Protein AF-T1A2Q2-F1 (afdb_monomer_lite)

Secondary structure (DSSP, 8-state):
----------------S-------HHHHHHHHHHHHHHHHHHHHHHHHHHHHHHHHHHHHHHHHHHHHHHHHHHHH-STTTTTTTTT--GGG----PPPPPGGGSPPSSSPTT----PPPPPPP-S-------SB-TTT-PBP-S-S---------PPPPPP--------EEE-TTT--EEEPPPPGGGSSSS-HHHHHHHHH-

Sequence (204 aa):
MSPRALRILVVPEEVDDAVDFPVSRRKLAEFVRRSEQFGEVEKKLEETQGELKNAREKIEDLKRKLERAKNSLTAVGADAKTAAAAGVPSSKTFFPRPRPSPDERRAPGGQPGHPGKTRERPVPNAPPVVLSLKTCPHCKTPLGDPCDSSSHPVIDLPESSLLIFLLTVHRYKCGGCGERVHAEIPEAFRGDFGPRVKTVVATL

Organism: NCBI:txid410659

pLDDT: mean 80.62, std 17.36, range [34.16, 97.06]

Foldseek 3Di:
DDDDD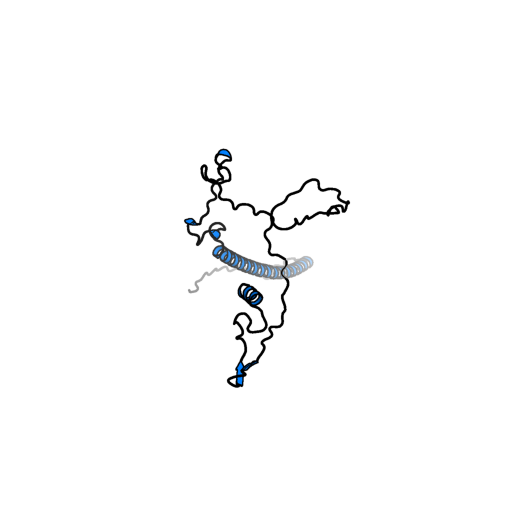DDDDDDDDDPDPDDPDPQDPVNVVVVVVVVVVVVVVVVVVVVVVVVVVVVVVVVVVVVVVVVVVVVVCVVVDPDPVVNVCVPPPPVRPDDPDPDDDPVPDDDPDDDPPDDDPDDDADDDPDDDDDDDDQADPPPRHGDDDDPDDDDGDDDDDPDDDDDDDDDDWDWDQDPPPRDIDIDDDDPQPPDDDHNVVVVVVVVD

Radius of gyration: 53.54 Å; chains: 1; bounding box: 86×71×162 Å

Structure (mmCIF, N/CA/C/O backbone):
data_AF-T1A2Q2-F1
#
_entry.id   AF-T1A2Q2-F1
#
loop_
_atom_site.group_PDB
_atom_site.id
_atom_site.type_symbol
_atom_site.label_atom_id
_atom_site.label_alt_id
_atom_site.label_comp_id
_atom_site.label_asym_id
_atom_site.label_entity_id
_atom_site.label_seq_id
_atom_site.pdbx_PDB_ins_code
_atom_site.Cartn_x
_atom_site.Cartn_y
_atom_site.Cartn_z
_atom_site.occupancy
_atom_site.B_iso_or_equiv
_atom_site.auth_seq_id
_atom_site.auth_comp_id
_atom_site.auth_asym_id
_atom_site.auth_atom_id
_atom_site.pdbx_PDB_model_num
ATOM 1 N N . MET A 1 1 ? -30.228 -35.988 73.725 1.00 35.19 1 MET A N 1
ATOM 2 C CA . MET A 1 1 ? -29.724 -36.466 75.033 1.00 35.19 1 MET A CA 1
ATOM 3 C C . MET A 1 1 ? -30.570 -35.844 76.131 1.00 35.19 1 MET A C 1
ATOM 5 O O . MET A 1 1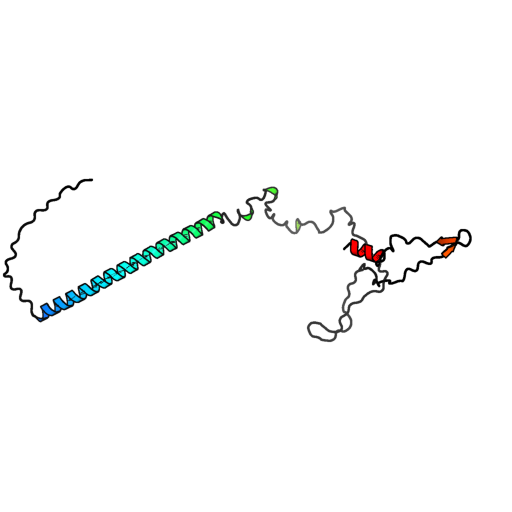 ? -31.032 -34.725 75.963 1.00 35.19 1 MET A O 1
ATOM 9 N N . SER A 1 2 ? -30.861 -36.642 77.154 1.00 34.16 2 SER A N 1
ATOM 10 C CA . SER A 1 2 ? -31.922 -36.500 78.158 1.00 34.16 2 SER A CA 1
ATOM 11 C C . SER A 1 2 ? -31.852 -35.252 79.051 1.00 34.16 2 SER A C 1
ATOM 13 O O . SER A 1 2 ? -30.760 -34.737 79.289 1.00 34.16 2 SER A O 1
ATOM 15 N N . PRO A 1 3 ? -32.993 -34.855 79.647 1.00 57.62 3 PRO A N 1
ATOM 16 C CA . PRO A 1 3 ? -33.070 -33.791 80.640 1.00 57.62 3 PRO A CA 1
ATOM 17 C C . PRO A 1 3 ? -32.520 -34.278 81.987 1.00 57.62 3 PRO A C 1
ATOM 19 O O . PRO A 1 3 ? -32.811 -35.400 82.402 1.00 57.62 3 PRO A O 1
ATOM 22 N N . ARG A 1 4 ? -31.763 -33.441 82.705 1.00 40.31 4 ARG A N 1
ATOM 23 C CA . ARG A 1 4 ? -31.511 -33.637 84.140 1.00 40.31 4 ARG A CA 1
ATOM 24 C C . ARG A 1 4 ? -31.283 -32.302 84.852 1.00 40.31 4 ARG A C 1
ATOM 26 O O . ARG A 1 4 ? -30.258 -31.662 84.681 1.00 40.31 4 ARG A O 1
ATOM 33 N N . ALA A 1 5 ? -32.307 -31.949 85.625 1.00 51.72 5 ALA A N 1
ATOM 34 C CA . ALA A 1 5 ? -32.287 -31.355 86.958 1.00 51.72 5 ALA A CA 1
ATOM 35 C C . ALA A 1 5 ? -31.236 -30.281 87.287 1.00 51.72 5 ALA A C 1
ATOM 37 O O . ALA A 1 5 ? -30.066 -30.583 87.488 1.00 51.72 5 ALA A O 1
ATOM 38 N N . LEU A 1 6 ? -31.737 -29.088 87.607 1.00 38.81 6 LEU A N 1
ATOM 39 C CA . LEU A 1 6 ? -31.264 -28.343 88.769 1.00 38.81 6 LEU A CA 1
ATOM 40 C C . LEU A 1 6 ? -32.470 -27.703 89.462 1.00 38.81 6 LEU A C 1
ATOM 42 O O . LEU A 1 6 ? -33.049 -26.724 89.003 1.00 38.81 6 LEU A O 1
ATOM 46 N N . ARG A 1 7 ? -32.872 -28.352 90.562 1.00 43.72 7 ARG A N 1
ATOM 47 C CA . ARG A 1 7 ? -33.678 -27.770 91.634 1.00 43.72 7 ARG A CA 1
ATOM 48 C C . ARG A 1 7 ? -32.897 -26.589 92.199 1.00 43.72 7 ARG A C 1
ATOM 50 O O . ARG A 1 7 ? -31.799 -26.797 92.707 1.00 43.72 7 ARG A O 1
ATOM 57 N N . ILE A 1 8 ? -33.494 -25.407 92.194 1.00 42.75 8 ILE A N 1
ATOM 58 C CA . ILE A 1 8 ? -33.170 -24.377 93.176 1.00 42.75 8 ILE A CA 1
ATOM 59 C C . ILE A 1 8 ? -34.455 -24.123 93.955 1.00 42.75 8 ILE A C 1
ATOM 61 O O . ILE A 1 8 ? -35.423 -23.565 93.449 1.00 42.75 8 ILE A O 1
ATOM 65 N N . LEU A 1 9 ? -34.458 -24.659 95.172 1.00 40.94 9 LEU A N 1
ATOM 66 C CA . LEU A 1 9 ? -35.354 -24.283 96.251 1.00 40.94 9 LEU A CA 1
ATOM 67 C C . LEU A 1 9 ? -34.910 -22.900 96.729 1.00 40.94 9 LEU A C 1
ATOM 69 O O . LEU A 1 9 ? -33.846 -22.792 97.330 1.00 40.94 9 LEU A O 1
ATOM 73 N N . VAL A 1 10 ? -35.718 -21.872 96.483 1.00 38.72 10 VAL A N 1
ATOM 74 C CA . VAL A 1 10 ? -35.773 -20.697 97.357 1.00 38.72 10 VAL A CA 1
ATOM 75 C C . VAL A 1 10 ? -37.245 -20.347 97.534 1.00 38.72 10 VAL A C 1
ATOM 77 O O . VAL A 1 10 ? -37.902 -19.833 96.637 1.00 38.72 10 VAL A O 1
ATOM 80 N N . VAL A 1 11 ? -37.754 -20.712 98.699 1.00 39.91 11 VAL A N 1
ATOM 81 C CA . VAL A 1 11 ? -38.958 -20.186 99.345 1.00 39.91 11 VAL A CA 1
ATOM 82 C C . VAL A 1 11 ? -38.516 -19.950 100.797 1.00 39.91 11 VAL A C 1
ATOM 84 O O . VAL A 1 11 ? -37.713 -20.766 101.269 1.00 39.91 11 VAL A O 1
ATOM 87 N N . PRO A 1 12 ? -39.010 -18.944 101.539 1.00 65.00 12 PRO A N 1
ATOM 88 C CA . PRO A 1 12 ? -39.996 -17.905 101.199 1.00 65.00 12 PRO A CA 1
ATOM 89 C C . PRO A 1 12 ? -39.472 -16.482 101.482 1.00 65.00 12 PRO A C 1
ATOM 91 O O . PRO A 1 12 ? -38.443 -16.315 102.119 1.00 65.00 12 PRO A O 1
ATOM 94 N N . GLU A 1 13 ? -40.238 -15.457 101.120 1.00 38.50 13 GLU A N 1
ATOM 95 C CA . GLU A 1 13 ? -40.586 -14.446 102.123 1.00 38.50 13 GLU A CA 1
ATOM 96 C C . GLU A 1 13 ? -41.995 -13.948 101.810 1.00 38.50 13 GLU A C 1
ATOM 98 O O . GLU A 1 13 ? -42.336 -13.639 100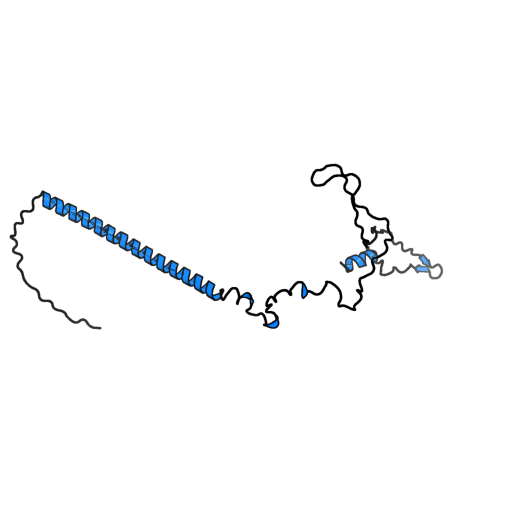.667 1.00 38.50 13 GLU A O 1
ATOM 103 N N . GLU A 1 14 ? -42.843 -14.046 102.823 1.00 45.97 14 GLU A N 1
ATOM 104 C CA . GLU A 1 14 ? -44.238 -13.638 102.828 1.00 45.97 14 GLU A CA 1
ATOM 105 C C . GLU A 1 14 ? -44.331 -12.193 102.332 1.00 45.97 14 GLU A C 1
ATOM 107 O O . GLU A 1 14 ? -43.714 -11.290 102.893 1.00 45.97 14 GLU A O 1
ATOM 112 N N . VAL A 1 15 ? -45.084 -11.965 101.256 1.00 50.81 15 VAL A N 1
ATOM 113 C CA . VAL A 1 15 ? -45.492 -10.605 100.913 1.00 50.81 15 VAL A CA 1
ATOM 114 C C . VAL A 1 15 ? -46.794 -10.381 101.660 1.00 50.81 15 VAL A C 1
ATOM 116 O O . VAL A 1 15 ? -47.863 -10.734 101.172 1.00 50.81 15 VAL A O 1
ATOM 119 N N . ASP A 1 16 ? -46.678 -9.873 102.884 1.00 39.91 16 ASP A N 1
ATOM 120 C CA . ASP A 1 16 ? -47.797 -9.268 103.593 1.00 39.91 16 ASP A CA 1
ATOM 121 C C . ASP A 1 16 ? -48.477 -8.252 102.661 1.00 39.91 16 ASP A C 1
ATOM 123 O O . ASP A 1 16 ? -47.852 -7.295 102.195 1.00 39.91 16 ASP A O 1
ATOM 127 N N . ASP A 1 17 ? -49.774 -8.437 102.413 1.00 46.78 17 ASP A N 1
ATOM 128 C CA . ASP A 1 17 ? -50.640 -7.564 101.603 1.00 46.78 17 ASP A CA 1
ATOM 129 C C . ASP A 1 17 ? -50.891 -6.176 102.250 1.00 46.78 17 ASP A C 1
ATOM 131 O O . ASP A 1 17 ? -51.907 -5.523 102.008 1.00 46.78 17 ASP 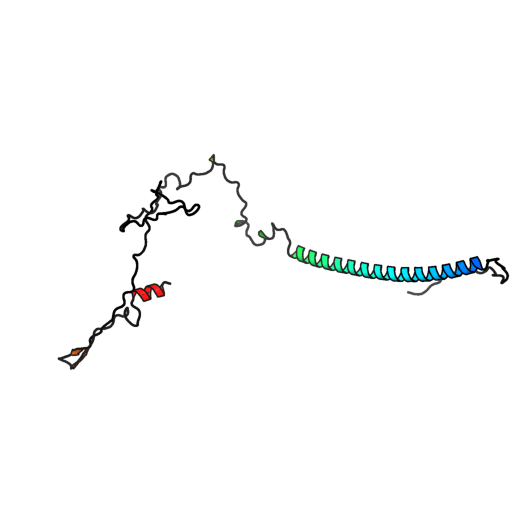A O 1
ATOM 135 N N . ALA A 1 18 ? -49.975 -5.690 103.091 1.00 49.62 18 ALA A N 1
ATOM 136 C CA . ALA A 1 18 ? -50.122 -4.457 103.856 1.00 49.62 18 ALA A CA 1
ATOM 137 C C . ALA A 1 18 ? -48.801 -3.682 103.974 1.00 49.62 18 ALA A C 1
ATOM 139 O O . ALA A 1 18 ? -48.322 -3.390 105.068 1.00 49.62 18 ALA A O 1
ATOM 140 N N . VAL A 1 19 ? -48.226 -3.284 102.838 1.00 47.34 19 VAL A N 1
ATOM 141 C CA . VAL A 1 19 ? -47.245 -2.190 102.816 1.00 47.34 19 VAL A CA 1
ATOM 142 C C . VAL A 1 19 ? -47.859 -1.016 102.065 1.00 47.34 19 VAL A C 1
ATOM 144 O O . VAL A 1 19 ? -47.773 -0.919 100.841 1.00 47.34 19 VAL A O 1
ATOM 147 N N . ASP A 1 20 ? -48.509 -0.121 102.812 1.00 52.75 20 ASP A N 1
ATOM 148 C CA . ASP A 1 20 ? -48.974 1.178 102.320 1.00 52.75 20 ASP A CA 1
ATOM 149 C C . ASP A 1 20 ? -47.743 2.023 101.949 1.00 52.75 20 ASP A C 1
ATOM 151 O O . ASP A 1 20 ? -47.189 2.774 102.754 1.00 52.75 20 ASP A O 1
ATOM 155 N N . PHE A 1 21 ? -47.255 1.866 100.719 1.00 51.72 21 PHE A N 1
ATOM 156 C CA . PHE A 1 21 ? -46.224 2.738 100.172 1.00 51.72 21 PHE A CA 1
ATOM 157 C C . PHE A 1 21 ? -46.868 4.089 99.832 1.00 51.72 21 PHE A C 1
ATOM 159 O O . PHE A 1 21 ? -47.711 4.147 98.932 1.00 51.72 21 PHE A O 1
ATOM 166 N N . PRO A 1 22 ? -46.474 5.208 100.476 1.00 58.62 22 PRO A N 1
ATOM 167 C CA . PRO A 1 22 ? -47.069 6.510 100.214 1.00 58.62 22 PRO A CA 1
ATOM 168 C C . PRO A 1 22 ? -46.519 7.072 98.897 1.00 58.62 22 PRO A C 1
ATOM 170 O O . PRO A 1 22 ? -45.656 7.955 98.859 1.00 58.62 22 PRO A O 1
ATOM 173 N N . VAL A 1 23 ? -47.003 6.549 97.773 1.00 59.16 23 VAL A N 1
ATOM 174 C CA . VAL A 1 23 ? -46.678 7.066 96.447 1.00 59.16 23 VAL A CA 1
ATOM 175 C C . VAL A 1 23 ? -47.698 8.146 96.108 1.00 59.16 23 VAL A C 1
ATOM 177 O O . VAL A 1 23 ? -48.884 7.883 95.925 1.00 59.16 23 VAL A O 1
ATOM 180 N N . SER A 1 24 ? -47.252 9.403 96.044 1.00 70.12 24 SER A N 1
ATOM 181 C CA . SER A 1 24 ? -48.139 10.510 95.682 1.00 70.12 24 SER A CA 1
ATOM 182 C C . SER A 1 24 ? -48.750 10.277 94.294 1.00 70.12 24 SER A C 1
ATOM 184 O O . SER A 1 24 ? -48.080 9.769 93.395 1.00 70.12 24 SER A O 1
ATOM 186 N N . ARG A 1 25 ? -50.002 10.709 94.070 1.00 70.19 25 ARG A N 1
ATOM 187 C CA . ARG A 1 25 ? -50.678 10.590 92.756 1.00 70.19 25 ARG A CA 1
ATOM 188 C C . ARG A 1 25 ? -49.828 11.128 91.594 1.00 70.19 25 ARG A C 1
ATOM 190 O O . ARG A 1 25 ? -49.899 10.610 90.487 1.00 70.19 25 ARG A O 1
ATOM 197 N N . ARG A 1 26 ? -48.994 12.143 91.861 1.00 72.88 26 ARG A N 1
ATOM 198 C CA . ARG A 1 26 ? -48.021 12.690 90.900 1.00 72.88 26 ARG A CA 1
ATOM 199 C C . ARG A 1 26 ? -46.915 11.690 90.550 1.00 72.88 26 ARG A C 1
ATOM 201 O O . ARG A 1 26 ? -46.650 11.507 89.371 1.00 72.88 26 ARG A O 1
ATOM 208 N N . LYS A 1 27 ? -46.323 11.022 91.546 1.00 75.38 27 LYS A N 1
ATOM 209 C CA . LYS A 1 27 ? -45.320 9.964 91.331 1.00 75.38 27 LYS A CA 1
ATOM 210 C C . LYS A 1 27 ? -45.920 8.769 90.589 1.00 75.38 27 LYS A C 1
ATOM 212 O O . LYS A 1 27 ? -45.279 8.208 89.716 1.00 75.38 27 LYS A O 1
ATOM 217 N N . LEU A 1 28 ? -47.167 8.412 90.890 1.00 77.69 28 LEU A N 1
ATOM 218 C CA . LEU A 1 28 ? -47.868 7.305 90.231 1.00 77.69 28 LEU A CA 1
ATOM 219 C C . LEU A 1 28 ? -48.122 7.606 88.742 1.00 77.69 28 LEU A C 1
ATOM 221 O O . LEU A 1 28 ? -47.837 6.776 87.885 1.00 77.69 28 LEU A O 1
ATOM 225 N N . ALA A 1 29 ? -48.547 8.832 88.420 1.00 78.81 29 ALA A N 1
ATOM 226 C CA . ALA A 1 29 ? -48.666 9.294 87.036 1.00 78.81 29 ALA A CA 1
ATOM 227 C C . ALA A 1 29 ? -47.309 9.352 86.305 1.00 78.81 29 ALA A C 1
ATOM 229 O O . ALA A 1 29 ? -47.239 9.074 85.110 1.00 78.81 29 ALA A O 1
ATOM 230 N N . GLU A 1 30 ? -46.228 9.694 87.009 1.00 84.56 30 GLU A N 1
ATOM 231 C CA . GLU A 1 30 ? -44.866 9.661 86.469 1.00 84.56 30 GLU A CA 1
ATOM 232 C C . GLU A 1 30 ? -44.415 8.228 86.149 1.00 84.56 30 GLU A C 1
ATOM 234 O O . GLU A 1 30 ? -43.868 7.994 85.074 1.00 84.56 30 GLU A O 1
ATOM 239 N N . PHE A 1 31 ? -44.717 7.258 87.017 1.00 83.12 31 PHE A N 1
ATOM 240 C CA . PHE A 1 31 ? -44.453 5.837 86.768 1.00 83.12 31 PHE A CA 1
ATOM 241 C C . PHE A 1 31 ? -45.200 5.309 85.541 1.00 83.12 31 PHE A C 1
ATOM 243 O O . PHE A 1 31 ? -44.591 4.632 84.716 1.00 83.12 31 PHE A O 1
ATOM 250 N N . VAL A 1 32 ? -46.482 5.657 85.383 1.00 85.50 32 VAL A N 1
ATOM 251 C CA . VAL A 1 32 ? -47.274 5.254 84.208 1.00 85.50 32 VAL A CA 1
ATOM 252 C C . VAL A 1 32 ? -46.672 5.837 82.928 1.00 85.50 32 VAL A C 1
ATOM 254 O O . VAL A 1 32 ? -46.370 5.085 82.005 1.00 85.50 32 VAL A O 1
ATOM 257 N N . ARG A 1 33 ? -46.365 7.141 82.901 1.00 85.69 33 ARG A N 1
ATOM 258 C CA . ARG A 1 33 ? -45.690 7.772 81.749 1.00 85.69 33 ARG A CA 1
ATOM 259 C C . ARG A 1 33 ? -44.349 7.117 81.435 1.00 85.69 33 ARG A C 1
ATOM 261 O O . ARG A 1 33 ? -44.001 6.928 80.275 1.00 85.69 33 ARG A O 1
ATOM 268 N N . ARG A 1 34 ? -43.586 6.762 82.469 1.00 89.19 34 ARG A N 1
ATOM 269 C CA . ARG A 1 34 ? -42.295 6.095 82.306 1.00 89.19 34 ARG A CA 1
ATOM 270 C C . ARG A 1 34 ? -42.465 4.679 81.751 1.00 89.19 34 ARG A C 1
ATOM 272 O O . ARG A 1 34 ? -41.667 4.278 80.917 1.00 89.19 34 ARG A O 1
ATOM 279 N N . SER A 1 35 ? -43.513 3.953 82.149 1.00 87.81 35 SER A N 1
ATOM 280 C CA . SER A 1 35 ? -43.835 2.626 81.604 1.00 87.81 35 SER A CA 1
ATOM 281 C C . SER A 1 35 ? -44.243 2.669 80.128 1.00 87.81 35 SER A C 1
ATOM 283 O O . SER A 1 35 ? -43.795 1.832 79.349 1.00 87.81 35 SER A O 1
ATOM 285 N N . GLU A 1 36 ? -44.994 3.692 79.714 1.00 89.94 36 GLU A N 1
ATOM 286 C CA . GLU A 1 36 ? -45.329 3.922 78.303 1.00 89.94 36 GLU A CA 1
ATOM 287 C C . GLU A 1 36 ? -44.069 4.234 77.482 1.00 89.94 36 GLU A C 1
ATOM 289 O O . GLU A 1 36 ? -43.846 3.633 76.432 1.00 89.94 36 GLU A O 1
ATOM 294 N N . GLN A 1 37 ? -43.188 5.098 78.004 1.00 91.06 37 GLN A N 1
ATOM 295 C CA . GLN A 1 37 ? -41.891 5.391 77.385 1.00 91.06 37 GLN A CA 1
ATOM 296 C C . GLN A 1 37 ? -41.001 4.149 77.272 1.00 91.06 37 GLN A C 1
ATOM 298 O O . GLN A 1 37 ? -40.328 3.977 76.257 1.00 91.06 37 GLN A O 1
ATOM 303 N N . PHE A 1 38 ? -40.996 3.271 78.281 1.00 91.31 38 PHE A N 1
ATOM 304 C CA . PHE A 1 38 ? -40.274 2.000 78.206 1.00 91.31 38 PHE A CA 1
ATOM 305 C C . PHE A 1 38 ? -40.811 1.122 77.070 1.00 91.31 38 PHE A C 1
ATOM 307 O O . PHE A 1 38 ? -40.011 0.645 76.270 1.00 91.31 38 PHE A O 1
ATOM 314 N N . GLY A 1 39 ? -42.134 1.007 76.915 1.00 90.94 39 GLY A N 1
ATOM 315 C CA . GLY A 1 39 ? -42.735 0.251 75.811 1.00 90.94 39 GLY A CA 1
ATOM 316 C C . GLY A 1 39 ? -42.419 0.827 74.422 1.00 90.94 39 GLY A C 1
ATOM 317 O O . GLY A 1 39 ? -42.206 0.081 73.466 1.00 90.94 39 GLY A O 1
ATOM 318 N N . GLU A 1 40 ? -42.337 2.153 74.280 1.00 92.19 40 GLU A N 1
ATOM 319 C CA . GLU A 1 40 ? -41.897 2.784 73.025 1.00 92.19 40 GLU A CA 1
ATOM 320 C C . GLU A 1 40 ? -40.417 2.526 72.718 1.00 92.19 40 GLU A C 1
ATOM 322 O O . GLU A 1 40 ? -40.042 2.329 71.560 1.00 92.19 40 GLU A O 1
ATOM 327 N N . VAL A 1 41 ? -39.565 2.545 73.745 1.00 92.94 41 VAL A N 1
ATOM 328 C CA . VAL A 1 41 ? -38.134 2.256 73.607 1.00 92.94 41 VAL A CA 1
ATOM 329 C C . VAL A 1 41 ? -37.908 0.786 73.260 1.00 92.94 41 VAL A C 1
ATOM 331 O O . VAL A 1 41 ? -37.069 0.503 72.409 1.00 92.94 41 VAL A O 1
ATOM 334 N N . GLU A 1 42 ? -38.674 -0.136 73.843 1.00 94.44 42 GLU A N 1
ATOM 335 C CA . GLU A 1 42 ? -38.634 -1.565 73.508 1.00 94.44 42 GLU A CA 1
ATOM 336 C C . GLU A 1 42 ? -38.986 -1.809 72.037 1.00 94.44 42 GLU A C 1
ATOM 338 O O . GLU A 1 42 ? -38.235 -2.484 71.335 1.00 94.44 42 GLU A O 1
ATOM 343 N N . LYS A 1 43 ? -40.044 -1.167 71.523 1.00 94.56 43 LYS A N 1
ATOM 344 C CA . LYS A 1 43 ? -40.396 -1.237 70.093 1.00 94.56 43 LYS A CA 1
ATOM 345 C C . LYS A 1 43 ? -39.274 -0.719 69.191 1.00 94.56 43 LYS A C 1
ATOM 347 O O . LYS A 1 43 ? -38.888 -1.390 68.239 1.00 94.56 43 LYS A O 1
ATOM 352 N N . LYS A 1 44 ? -38.694 0.442 69.519 1.00 94.00 44 LYS A N 1
ATOM 353 C CA . LYS A 1 44 ? -37.549 1.002 68.774 1.00 94.00 44 LYS A CA 1
ATOM 354 C C . LYS A 1 44 ? -36.324 0.088 68.835 1.00 94.00 44 LYS A C 1
ATOM 356 O O . LYS A 1 44 ? -35.556 0.010 67.876 1.00 94.00 44 LYS A O 1
ATOM 361 N N . LEU A 1 45 ? -36.114 -0.604 69.954 1.00 96.44 45 LEU A N 1
ATOM 362 C CA . LEU A 1 45 ? -35.021 -1.558 70.104 1.00 96.44 45 LEU A CA 1
ATOM 363 C C . LEU A 1 45 ? -35.223 -2.767 69.183 1.00 96.44 45 LEU A C 1
ATOM 365 O O . LEU A 1 45 ? -34.279 -3.164 68.506 1.00 96.44 45 LEU A O 1
ATOM 369 N N . GLU A 1 46 ? -36.436 -3.311 69.099 1.00 95.00 46 GLU A N 1
ATOM 370 C CA . GLU A 1 46 ? -36.753 -4.407 68.175 1.00 95.00 46 GLU A CA 1
ATOM 371 C C . GLU A 1 46 ? -36.595 -3.989 66.704 1.00 95.00 46 GLU A C 1
ATOM 373 O O . GLU A 1 46 ? -35.966 -4.705 65.920 1.00 95.00 46 GLU A O 1
ATOM 378 N N . GLU A 1 47 ? -37.091 -2.806 66.332 1.00 95.06 47 GLU A N 1
ATOM 379 C CA . GLU A 1 47 ? -36.957 -2.254 64.977 1.00 95.06 47 GLU A CA 1
ATOM 380 C C . GLU A 1 47 ? -35.484 -2.081 64.578 1.00 95.06 47 GLU A C 1
ATOM 382 O O . GLU A 1 47 ? -35.041 -2.608 63.553 1.00 95.06 47 GLU A O 1
ATOM 387 N N . THR A 1 48 ? -34.691 -1.413 65.422 1.00 94.06 48 THR A N 1
ATOM 388 C CA . THR A 1 48 ? -33.257 -1.193 65.166 1.00 94.06 48 THR A CA 1
ATOM 389 C C . THR A 1 48 ? -32.464 -2.501 65.148 1.00 94.06 48 THR A C 1
ATOM 391 O O . THR A 1 48 ? -31.549 -2.662 64.335 1.00 94.06 48 THR A O 1
ATOM 394 N N . GLN A 1 49 ? -32.818 -3.481 65.986 1.00 95.94 49 GLN A N 1
ATOM 395 C CA . GLN A 1 49 ? -32.234 -4.823 65.930 1.00 95.94 49 GLN A CA 1
ATOM 396 C C . GLN A 1 49 ? -32.555 -5.529 64.605 1.00 95.94 49 GLN A C 1
ATOM 398 O O . GLN A 1 49 ? -31.672 -6.172 64.025 1.00 95.94 49 GLN A O 1
ATOM 403 N N . GLY A 1 50 ? -33.780 -5.378 64.094 1.00 94.75 50 GLY A N 1
ATOM 404 C CA . GLY A 1 50 ? -34.186 -5.882 62.783 1.00 94.75 50 GLY A CA 1
ATOM 405 C C . GLY A 1 50 ? -33.383 -5.257 61.640 1.00 94.75 50 GLY A C 1
ATOM 406 O O . GLY A 1 50 ? -32.845 -5.969 60.786 1.00 94.75 50 GLY A O 1
ATOM 407 N N . GLU A 1 51 ? -33.218 -3.934 61.650 1.00 94.75 51 GLU A N 1
ATOM 408 C CA . GLU A 1 51 ? -32.404 -3.217 60.663 1.00 94.75 51 GLU A CA 1
ATOM 409 C C . GLU A 1 51 ? -30.932 -3.645 60.700 1.00 94.75 51 GLU A C 1
ATOM 411 O O . GLU A 1 51 ? -30.335 -3.912 59.651 1.00 94.75 51 GLU A O 1
ATOM 416 N N . LEU A 1 52 ? -30.354 -3.788 61.898 1.00 96.94 52 LEU A N 1
ATOM 417 C CA . LEU A 1 52 ? -28.982 -4.267 62.076 1.00 96.94 52 LEU A CA 1
ATOM 418 C C . LEU A 1 52 ? -28.796 -5.686 61.536 1.00 96.94 52 LEU A C 1
ATOM 420 O O . LEU A 1 52 ? -27.759 -5.980 60.934 1.00 96.94 52 LEU A O 1
ATOM 424 N N . LYS A 1 53 ? -29.783 -6.568 61.717 1.00 96.12 53 LYS A N 1
ATOM 425 C CA . LYS A 1 53 ? -29.752 -7.923 61.155 1.00 96.12 53 LYS A CA 1
ATOM 426 C C . LYS A 1 53 ? -29.749 -7.884 59.624 1.00 96.12 53 LYS A C 1
ATOM 428 O O . LYS A 1 53 ? -28.860 -8.467 59.006 1.00 96.12 53 LYS A O 1
ATOM 433 N N . ASN A 1 54 ? -30.657 -7.117 59.024 1.00 95.81 54 ASN A N 1
ATOM 434 C CA . ASN A 1 54 ? -30.750 -6.966 57.569 1.00 95.81 54 ASN A CA 1
ATOM 435 C C . ASN A 1 54 ? -29.476 -6.353 56.961 1.00 95.81 54 ASN A C 1
ATOM 437 O O . ASN A 1 54 ? -29.014 -6.771 55.897 1.00 95.81 54 ASN A O 1
ATOM 441 N N . ALA A 1 55 ? -28.882 -5.357 57.625 1.00 93.56 55 ALA A N 1
ATOM 442 C CA . ALA A 1 55 ? -27.629 -4.746 57.189 1.00 93.56 55 ALA A CA 1
ATOM 443 C C . ALA A 1 55 ? -26.458 -5.741 57.245 1.00 93.56 55 ALA A C 1
ATOM 445 O O . ALA A 1 55 ? -25.657 -5.800 56.309 1.00 93.56 55 ALA A O 1
ATOM 446 N N . ARG A 1 56 ? -26.381 -6.564 58.302 1.00 96.06 56 ARG A N 1
ATOM 447 C CA . ARG A 1 56 ? -25.367 -7.624 58.435 1.00 96.06 56 ARG A CA 1
ATOM 448 C C . ARG A 1 56 ? -25.483 -8.666 57.325 1.00 96.06 56 ARG A C 1
ATOM 450 O O . ARG A 1 56 ? -24.468 -9.008 56.725 1.00 96.06 56 ARG A O 1
ATOM 457 N N . GLU A 1 57 ? -26.695 -9.111 57.001 1.00 95.88 57 GLU A N 1
ATOM 458 C CA . GLU A 1 57 ? -26.934 -10.061 55.905 1.00 95.88 57 GLU A CA 1
ATOM 459 C C . GLU A 1 57 ? -26.471 -9.497 54.550 1.00 95.88 57 GLU A C 1
ATOM 461 O O . GLU A 1 57 ? -25.740 -10.162 53.814 1.00 95.88 57 GLU A O 1
ATOM 466 N N . LYS A 1 58 ? -26.787 -8.227 54.253 1.00 95.25 58 LYS A N 1
ATOM 467 C CA . LYS A 1 58 ? -26.323 -7.547 53.028 1.00 95.25 58 LYS A CA 1
ATOM 468 C C . LYS A 1 58 ? -24.800 -7.442 52.948 1.00 95.25 58 LYS A C 1
ATOM 470 O O . LYS A 1 58 ? -24.232 -7.618 51.869 1.00 95.25 58 LYS A O 1
ATOM 475 N N . ILE A 1 59 ? -24.136 -7.144 54.066 1.00 97.06 59 ILE A N 1
ATOM 476 C CA . ILE A 1 59 ? -22.671 -7.066 54.130 1.00 97.06 59 ILE A CA 1
ATOM 477 C C . ILE A 1 59 ? -22.053 -8.430 53.808 1.00 97.06 59 ILE A C 1
ATOM 479 O O . ILE A 1 59 ? -21.113 -8.496 53.016 1.00 97.06 59 ILE A O 1
ATOM 483 N N . GLU A 1 60 ? -22.585 -9.513 54.372 1.00 96.31 60 GLU A N 1
ATOM 484 C CA . GLU A 1 60 ? -22.097 -10.870 54.102 1.00 96.31 60 GLU A CA 1
ATOM 485 C C . GLU A 1 60 ? -22.302 -11.285 52.637 1.00 96.31 60 GLU A C 1
ATOM 487 O O . GLU A 1 60 ? -21.395 -11.838 52.008 1.00 96.31 60 GLU A O 1
ATOM 492 N N . ASP A 1 61 ? -23.441 -10.940 52.037 1.00 95.88 61 ASP A N 1
ATOM 493 C CA . ASP A 1 61 ? -23.691 -11.198 50.618 1.00 95.88 61 ASP A CA 1
ATOM 494 C C . ASP A 1 61 ? -22.757 -10.407 49.692 1.00 95.88 61 ASP A C 1
ATOM 496 O O . ASP A 1 61 ? -22.236 -10.949 48.709 1.00 95.88 61 ASP A O 1
ATOM 500 N N . LEU A 1 62 ? -22.506 -9.130 49.995 1.00 95.44 62 LEU A N 1
ATOM 501 C CA . LEU A 1 62 ? -21.566 -8.304 49.234 1.00 95.44 62 LEU A CA 1
ATOM 502 C C . LEU A 1 62 ? -20.130 -8.819 49.365 1.00 95.44 62 LEU A C 1
ATOM 504 O O . LEU A 1 62 ? -19.429 -8.908 48.355 1.00 95.44 62 LEU A O 1
ATOM 508 N N . LYS A 1 63 ? -19.708 -9.234 50.566 1.00 96.12 63 LYS A N 1
ATOM 509 C CA . LYS A 1 63 ? -18.412 -9.898 50.774 1.00 96.12 63 LYS A CA 1
ATOM 510 C C . LYS A 1 63 ? -18.299 -11.164 49.929 1.00 96.12 63 LYS A C 1
ATOM 512 O O . LYS A 1 63 ? -17.304 -11.340 49.234 1.00 96.12 63 LYS A O 1
ATOM 517 N N . ARG A 1 64 ? -19.337 -12.009 49.899 1.00 94.81 64 ARG A N 1
ATOM 518 C CA . ARG A 1 64 ? -19.359 -13.230 49.076 1.00 94.81 64 ARG A CA 1
ATOM 519 C C . ARG A 1 64 ? -19.225 -12.923 47.583 1.00 94.81 64 ARG A C 1
ATOM 521 O O . ARG A 1 64 ? -18.510 -13.628 46.873 1.00 94.81 64 ARG A O 1
ATOM 528 N N . LYS A 1 65 ? -19.902 -11.879 47.094 1.00 93.75 65 LYS A N 1
ATOM 529 C CA . LYS A 1 65 ? -19.784 -11.419 45.699 1.00 93.75 65 LYS A CA 1
ATOM 530 C C . LYS A 1 65 ? -18.376 -10.910 45.390 1.00 93.75 65 LYS A C 1
ATOM 532 O O . LYS A 1 65 ? -17.836 -11.266 44.346 1.00 93.75 65 LYS A O 1
ATOM 537 N N . LEU A 1 66 ? -17.773 -10.143 46.300 1.00 94.06 66 LEU A N 1
ATOM 538 C CA . LEU A 1 66 ? -16.390 -9.682 46.163 1.00 94.06 66 LEU A CA 1
ATOM 539 C C . LEU A 1 66 ? -15.402 -10.845 46.120 1.00 94.06 66 LEU A C 1
ATOM 541 O O . LEU A 1 66 ? -14.536 -10.852 45.255 1.00 94.06 66 LEU A O 1
ATOM 545 N N . GLU A 1 67 ? -15.546 -11.844 46.986 1.00 91.44 67 GLU A N 1
ATOM 546 C CA . GLU A 1 67 ? -14.670 -13.021 46.973 1.00 91.44 67 GLU A CA 1
ATOM 547 C C . GLU A 1 67 ? -14.815 -13.833 45.680 1.00 91.44 67 GLU A C 1
ATOM 549 O O . GLU A 1 67 ? -13.819 -14.228 45.082 1.00 91.44 67 GLU A O 1
ATOM 554 N N . ARG A 1 68 ? -16.038 -14.006 45.158 1.00 87.50 68 ARG A N 1
ATOM 555 C CA . ARG A 1 68 ? -16.248 -14.626 43.835 1.00 87.50 68 ARG A CA 1
ATOM 556 C C . ARG A 1 68 ? -15.563 -13.841 42.716 1.00 87.50 68 ARG A C 1
ATOM 558 O O . ARG A 1 68 ? -14.895 -14.443 41.880 1.00 87.50 68 ARG A O 1
ATOM 565 N N . ALA A 1 69 ? -15.709 -12.516 42.713 1.00 84.75 69 ALA A N 1
ATOM 566 C CA . ALA A 1 69 ? -15.071 -11.651 41.727 1.00 84.75 69 ALA A CA 1
ATOM 567 C C . ALA A 1 69 ? -13.538 -11.719 41.830 1.00 84.75 69 ALA A C 1
ATOM 569 O O . ALA A 1 69 ? -12.869 -11.917 40.819 1.00 84.75 69 ALA A O 1
ATOM 570 N N . LYS A 1 70 ? -12.973 -11.659 43.042 1.00 84.31 70 LYS A N 1
ATOM 571 C CA . LYS A 1 70 ? -11.531 -11.828 43.274 1.00 84.31 70 LYS A CA 1
ATOM 572 C C . LYS A 1 70 ? -11.029 -13.189 42.803 1.00 84.31 70 LYS A C 1
ATOM 574 O O . LYS A 1 70 ? -10.027 -13.231 42.104 1.00 84.31 70 LYS A O 1
ATOM 579 N N . ASN A 1 71 ? -11.737 -14.275 43.109 1.00 81.06 71 ASN A N 1
ATOM 580 C CA . ASN A 1 71 ? -11.354 -15.625 42.683 1.00 81.06 71 ASN A CA 1
ATOM 581 C C . ASN A 1 71 ? -11.412 -15.796 41.158 1.00 81.06 71 ASN A C 1
ATOM 583 O O . ASN A 1 71 ? -10.565 -16.468 40.575 1.00 81.06 71 ASN A O 1
ATOM 587 N N . SER A 1 72 ? -12.376 -15.156 40.488 1.00 72.81 72 SER A N 1
ATOM 588 C CA . SER A 1 72 ? -12.387 -15.106 39.020 1.00 72.81 72 SER A CA 1
ATOM 589 C C . SER A 1 72 ? -11.209 -14.302 38.462 1.00 72.81 72 SER A C 1
ATOM 591 O O . SER A 1 72 ? -10.662 -14.650 37.420 1.00 72.81 72 SER A O 1
ATOM 593 N N . LEU A 1 73 ? -10.771 -13.269 39.187 1.00 69.81 73 LEU A N 1
ATOM 594 C CA . LEU A 1 73 ? -9.624 -12.458 38.810 1.00 69.81 73 LEU A CA 1
ATOM 595 C C . LEU A 1 73 ? -8.300 -13.190 39.040 1.00 69.81 73 LEU A C 1
ATOM 597 O O . LEU A 1 73 ? -7.414 -13.060 38.214 1.00 69.81 73 LEU A O 1
ATOM 601 N N . THR A 1 74 ? -8.148 -13.974 40.110 1.00 62.38 74 THR A N 1
ATOM 602 C CA . THR A 1 74 ? -6.929 -14.763 40.364 1.00 62.38 74 THR A CA 1
ATOM 603 C C . THR A 1 74 ? -6.799 -15.946 39.408 1.00 62.38 74 THR A C 1
ATOM 605 O O . THR A 1 74 ? -5.685 -16.267 39.005 1.00 62.38 74 THR A O 1
ATOM 608 N N . ALA A 1 75 ? -7.914 -16.533 38.958 1.00 60.38 75 ALA A N 1
ATOM 609 C CA . ALA A 1 75 ? -7.913 -17.534 37.888 1.00 60.38 75 ALA A CA 1
ATOM 610 C C . ALA A 1 75 ? -7.429 -16.970 36.533 1.00 60.38 75 ALA A C 1
ATOM 612 O O . ALA A 1 75 ? -6.898 -17.715 35.714 1.00 60.38 75 ALA A O 1
ATOM 613 N N . VAL A 1 76 ? -7.588 -15.661 36.305 1.00 58.12 76 VAL A N 1
ATOM 614 C CA . VAL A 1 76 ? -7.148 -14.949 35.086 1.00 58.12 76 VAL A CA 1
ATOM 615 C C . VAL A 1 76 ? -5.838 -14.168 35.310 1.00 58.12 76 VAL A C 1
ATOM 617 O O . VAL A 1 76 ? -5.155 -13.792 34.362 1.00 58.12 76 VAL A O 1
ATOM 620 N N . GLY A 1 77 ? -5.458 -13.939 36.565 1.00 53.69 77 GLY A N 1
ATOM 621 C CA . GLY A 1 77 ? -4.476 -12.945 36.991 1.00 53.69 77 GLY A CA 1
ATOM 622 C C . GLY A 1 77 ? -3.226 -13.541 37.619 1.00 53.69 77 GLY A C 1
ATOM 623 O O . GLY A 1 77 ? -2.766 -13.047 38.645 1.00 53.69 77 GLY A O 1
ATOM 624 N N . ALA A 1 78 ? -2.658 -14.576 37.004 1.00 50.69 78 ALA A N 1
ATOM 625 C CA . ALA A 1 78 ? -1.256 -14.905 37.228 1.00 50.69 78 ALA A CA 1
ATOM 626 C C . ALA A 1 78 ? -0.395 -13.916 36.424 1.00 50.69 78 ALA A C 1
ATOM 628 O O . ALA A 1 78 ? -0.215 -14.084 35.222 1.00 50.69 78 ALA A O 1
ATOM 629 N N . ASP A 1 79 ? 0.069 -12.868 37.112 1.00 52.12 79 ASP A N 1
ATOM 630 C CA . ASP A 1 79 ? 1.122 -11.908 36.762 1.00 52.12 79 ASP A CA 1
ATOM 631 C C . ASP A 1 79 ? 1.158 -11.408 35.311 1.00 52.12 79 ASP A C 1
ATOM 633 O O . ASP A 1 79 ? 1.488 -12.139 34.384 1.00 52.12 79 ASP A O 1
ATOM 637 N N . ALA A 1 80 ? 1.013 -10.098 35.100 1.00 53.69 80 ALA A N 1
ATOM 638 C CA . ALA A 1 80 ? 1.182 -9.466 33.781 1.00 53.69 80 ALA A CA 1
ATOM 639 C C . ALA A 1 80 ? 2.512 -9.820 33.062 1.00 53.69 80 ALA A C 1
ATOM 641 O O . ALA A 1 80 ? 2.619 -9.667 31.848 1.00 53.69 80 ALA A O 1
ATOM 642 N N . LYS A 1 81 ? 3.522 -10.315 33.794 1.00 50.75 81 LYS A N 1
ATOM 643 C CA . LYS A 1 81 ? 4.783 -10.838 33.243 1.00 50.75 81 LYS A CA 1
ATOM 644 C C . LYS A 1 81 ? 4.712 -12.320 32.846 1.00 50.75 81 LYS A C 1
ATOM 646 O O . LYS A 1 81 ? 5.333 -12.703 31.860 1.00 50.75 81 LYS A O 1
ATOM 651 N N . THR A 1 82 ? 3.956 -13.138 33.574 1.00 50.59 82 THR A N 1
ATOM 652 C CA . THR A 1 82 ? 3.797 -14.578 33.316 1.00 50.59 82 THR A CA 1
ATOM 653 C C . THR A 1 82 ? 2.695 -14.836 32.285 1.00 50.59 82 THR A C 1
ATOM 655 O O . THR A 1 82 ? 2.871 -15.682 31.413 1.00 50.59 82 THR A O 1
ATOM 658 N N . ALA A 1 83 ? 1.626 -14.033 32.277 1.00 52.66 83 ALA A N 1
ATOM 659 C CA . ALA A 1 83 ? 0.569 -14.067 31.264 1.00 52.66 83 ALA A CA 1
ATOM 660 C C . ALA A 1 83 ? 1.084 -13.800 29.834 1.00 52.66 83 ALA A C 1
ATOM 662 O O . ALA A 1 83 ? 0.547 -14.342 28.874 1.00 52.66 83 ALA A O 1
ATOM 663 N N . ALA A 1 84 ? 2.157 -13.015 29.681 1.00 51.75 84 ALA A N 1
ATOM 664 C CA . ALA A 1 84 ? 2.803 -12.786 28.386 1.00 51.75 84 ALA A CA 1
ATOM 665 C C . ALA A 1 84 ? 3.771 -13.915 27.968 1.00 51.75 84 ALA A C 1
ATOM 667 O O . ALA A 1 84 ? 4.144 -14.001 26.799 1.00 51.75 84 ALA A O 1
ATOM 668 N N . ALA A 1 85 ? 4.204 -14.761 28.910 1.00 53.19 85 ALA A N 1
ATOM 669 C CA . ALA A 1 85 ? 5.235 -15.779 28.696 1.00 53.19 85 ALA A CA 1
ATOM 670 C C . ALA A 1 85 ? 4.700 -17.221 28.719 1.00 53.19 85 ALA A C 1
ATOM 672 O O . ALA A 1 85 ? 5.368 -18.128 28.217 1.00 53.19 85 ALA A O 1
ATOM 673 N N . ALA A 1 86 ? 3.505 -17.458 29.262 1.00 53.38 86 ALA A N 1
ATOM 674 C CA . ALA A 1 86 ? 2.867 -18.767 29.238 1.00 53.38 86 ALA A CA 1
ATOM 675 C C . ALA A 1 86 ? 2.568 -19.178 27.783 1.00 53.38 86 ALA A C 1
ATOM 677 O O . ALA A 1 86 ? 1.668 -18.647 27.140 1.00 53.38 86 ALA A O 1
ATOM 678 N N . GLY A 1 87 ? 3.367 -20.107 27.248 1.00 58.59 87 GLY A N 1
ATOM 679 C CA . GLY A 1 87 ? 3.263 -20.598 25.867 1.00 58.59 87 GLY A CA 1
ATOM 680 C C . GLY A 1 87 ? 4.318 -20.054 24.896 1.00 58.59 87 GLY A C 1
ATOM 681 O O . GLY A 1 87 ? 4.319 -20.437 23.726 1.00 58.59 87 GLY A O 1
ATOM 682 N N . VAL A 1 88 ? 5.247 -19.209 25.354 1.00 59.56 88 VAL A N 1
ATOM 683 C CA . VAL A 1 88 ? 6.344 -18.691 24.525 1.00 59.56 88 VAL A CA 1
ATOM 684 C C . VAL A 1 88 ? 7.634 -19.466 24.847 1.00 59.56 88 VAL A C 1
ATOM 686 O O . VAL A 1 88 ? 8.135 -19.365 25.966 1.00 59.56 88 VAL A O 1
ATOM 689 N N . PRO A 1 89 ? 8.200 -20.253 23.906 1.00 63.62 89 PRO A N 1
ATOM 690 C CA . PRO A 1 89 ? 9.468 -20.955 24.114 1.00 63.62 89 PRO A CA 1
ATOM 691 C C . PRO A 1 89 ? 10.584 -20.001 24.559 1.00 63.62 89 PRO A C 1
ATOM 693 O O . PRO A 1 89 ? 10.635 -18.865 24.093 1.00 63.62 89 PRO A O 1
ATOM 696 N N . SER A 1 90 ? 11.533 -20.466 25.378 1.00 60.66 90 SER A N 1
ATOM 697 C CA . SER A 1 90 ? 12.674 -19.651 25.847 1.00 60.66 90 SER A CA 1
ATOM 698 C C . SER A 1 90 ? 13.514 -19.040 24.706 1.00 60.66 90 SER A C 1
ATOM 700 O O . SER A 1 90 ? 14.137 -17.998 24.879 1.00 60.66 90 SER A O 1
ATOM 702 N N . SER A 1 91 ? 13.471 -19.603 23.494 1.00 61.66 91 SER A N 1
ATOM 703 C CA . SER A 1 91 ? 14.087 -19.002 22.300 1.00 61.66 91 SER A CA 1
ATOM 704 C C . SER A 1 91 ? 13.405 -17.711 21.814 1.00 61.66 91 SER A C 1
ATOM 706 O O . SER A 1 91 ? 13.988 -16.967 21.029 1.00 61.66 91 SER A O 1
ATOM 708 N N . LYS A 1 92 ? 12.177 -17.441 22.270 1.00 56.38 92 LYS A N 1
ATOM 709 C CA . LYS A 1 92 ? 11.354 -16.265 21.948 1.00 56.38 92 LYS A CA 1
ATOM 710 C C . LYS A 1 92 ? 11.215 -15.285 23.118 1.00 56.38 92 LYS A C 1
ATOM 712 O O . LYS A 1 92 ? 10.610 -14.228 22.944 1.00 56.38 92 LYS A O 1
ATOM 717 N N . THR A 1 93 ? 11.782 -15.583 24.291 1.00 58.97 93 THR A N 1
ATOM 718 C CA . THR A 1 93 ? 11.881 -14.597 25.375 1.00 58.97 93 THR A CA 1
ATOM 719 C C . THR A 1 93 ? 12.941 -13.568 25.002 1.00 58.97 93 THR A C 1
ATOM 721 O O . THR A 1 93 ? 14.143 -13.797 25.142 1.00 58.97 93 THR A O 1
ATOM 724 N N . PHE A 1 94 ? 12.490 -12.440 24.460 1.00 57.62 94 PHE A N 1
ATOM 725 C CA . PHE A 1 94 ? 13.354 -11.338 24.064 1.00 57.62 94 PHE A CA 1
ATOM 726 C C . PHE A 1 94 ? 13.784 -10.576 25.320 1.00 57.62 94 PHE A C 1
ATOM 728 O O . PHE A 1 94 ? 13.099 -9.664 25.777 1.00 57.62 94 PHE A O 1
ATOM 735 N N . PHE A 1 95 ? 14.916 -10.958 25.909 1.00 66.56 95 PHE A N 1
ATOM 736 C CA . PHE A 1 95 ? 15.567 -10.093 26.886 1.00 66.56 95 PHE A CA 1
ATOM 737 C C . PHE A 1 95 ? 16.143 -8.897 26.121 1.00 66.56 95 PHE A C 1
ATOM 739 O O . PHE A 1 95 ? 16.988 -9.106 25.242 1.00 66.56 95 PHE A O 1
ATOM 746 N N . PRO A 1 96 ? 15.697 -7.657 26.388 1.00 67.12 96 PRO A N 1
ATOM 747 C CA . PRO A 1 96 ? 16.287 -6.495 25.747 1.00 67.12 96 PRO A CA 1
ATOM 748 C C . PRO A 1 96 ? 17.769 -6.444 26.124 1.00 67.12 96 PRO A C 1
ATOM 750 O O . PRO A 1 96 ? 18.122 -6.225 27.282 1.00 67.12 96 PRO A O 1
ATOM 753 N N . ARG A 1 97 ? 18.649 -6.689 25.146 1.00 69.88 97 ARG A N 1
ATOM 754 C CA . ARG A 1 97 ? 20.086 -6.488 25.333 1.00 69.88 97 ARG A CA 1
ATOM 755 C C . ARG A 1 97 ? 20.344 -4.982 25.439 1.00 69.88 97 ARG A C 1
ATOM 757 O O . ARG A 1 97 ? 19.738 -4.223 24.673 1.00 69.88 97 ARG A O 1
ATOM 764 N N . PRO A 1 98 ? 21.221 -4.531 26.351 1.00 76.00 98 PRO A N 1
ATOM 765 C CA . PRO A 1 98 ? 21.632 -3.136 26.379 1.00 76.00 98 PRO A CA 1
ATOM 766 C C . PRO A 1 98 ? 22.204 -2.755 25.010 1.00 76.00 98 PRO A C 1
ATOM 768 O O . PRO A 1 98 ? 22.895 -3.548 24.365 1.00 76.00 98 PRO A O 1
ATOM 771 N N . ARG A 1 99 ? 21.857 -1.557 24.527 1.00 75.50 99 ARG A N 1
ATOM 772 C CA . ARG A 1 99 ? 22.387 -1.067 23.252 1.00 75.50 99 ARG A CA 1
ATOM 773 C C . ARG A 1 99 ? 23.897 -0.852 23.409 1.00 75.50 99 ARG A C 1
ATOM 775 O O . ARG A 1 99 ? 24.279 -0.239 24.406 1.00 75.50 99 ARG A O 1
ATOM 782 N N . PRO A 1 100 ? 24.724 -1.296 22.446 1.00 76.50 100 PRO A N 1
ATOM 783 C CA . PRO A 1 100 ? 26.157 -1.037 22.486 1.00 76.50 100 PRO A CA 1
ATOM 784 C C . PRO A 1 100 ? 26.430 0.469 22.541 1.00 76.50 100 PRO A C 1
ATOM 786 O O . PRO A 1 100 ? 25.646 1.291 22.020 1.00 76.50 100 PRO A O 1
ATOM 789 N N . SER A 1 101 ? 27.533 0.826 23.198 1.00 81.94 101 SER A N 1
ATOM 790 C CA . SER A 1 101 ? 27.987 2.214 23.286 1.00 81.94 101 SER A CA 1
ATOM 791 C C . SER A 1 101 ? 28.202 2.787 21.874 1.00 81.94 101 SER A C 1
ATOM 793 O O . SER A 1 101 ? 28.355 2.025 20.918 1.00 81.94 101 SER A O 1
ATOM 795 N N . PRO A 1 102 ? 28.154 4.117 21.679 1.00 75.12 102 PRO A N 1
ATOM 796 C CA . PRO A 1 102 ? 28.412 4.722 20.372 1.00 75.12 102 PRO A CA 1
ATOM 797 C C . PRO A 1 102 ? 29.720 4.245 19.722 1.00 75.12 102 PRO A C 1
ATOM 799 O O . PRO A 1 102 ? 29.727 4.027 18.516 1.00 75.12 102 PRO A O 1
ATOM 802 N N . ASP A 1 103 ? 30.760 3.993 20.522 1.00 76.94 103 ASP A N 1
ATOM 803 C CA . ASP A 1 103 ? 32.065 3.497 20.062 1.00 76.94 103 ASP A CA 1
ATOM 804 C C . ASP A 1 103 ? 32.033 2.026 19.611 1.00 76.94 103 ASP A C 1
ATOM 806 O O . ASP A 1 103 ? 32.799 1.607 18.748 1.00 76.94 103 ASP A O 1
ATOM 810 N N . GLU A 1 104 ? 31.110 1.232 20.154 1.00 75.69 104 GLU A N 1
ATOM 811 C CA . GLU A 1 104 ? 30.894 -0.171 19.783 1.00 75.69 104 GLU A CA 1
ATOM 812 C 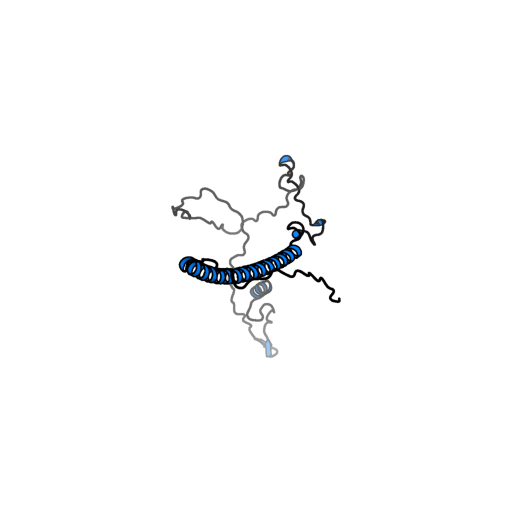C . GLU A 1 104 ? 29.916 -0.335 18.604 1.00 75.69 104 GLU A C 1
ATOM 814 O O . GLU A 1 104 ? 29.720 -1.444 18.089 1.00 75.69 104 GLU A O 1
ATOM 819 N N . ARG A 1 105 ? 29.260 0.747 18.160 1.00 75.62 105 ARG A N 1
ATOM 820 C CA . ARG A 1 105 ? 28.318 0.694 17.036 1.00 75.62 105 ARG A CA 1
ATOM 821 C C . ARG A 1 105 ? 29.079 0.648 15.722 1.00 75.62 105 ARG A C 1
ATOM 823 O O . ARG A 1 105 ? 29.797 1.571 15.355 1.00 75.62 105 ARG A O 1
ATOM 830 N N . ARG A 1 106 ? 28.840 -0.411 14.951 1.00 74.75 106 ARG A N 1
ATOM 831 C CA . ARG A 1 106 ? 29.312 -0.482 13.565 1.00 74.75 106 ARG A CA 1
ATOM 832 C C . ARG A 1 106 ? 28.672 0.634 12.741 1.00 74.75 106 ARG A C 1
ATOM 834 O O . ARG A 1 106 ? 27.473 0.890 12.875 1.00 74.75 106 ARG A O 1
ATOM 841 N N . ALA A 1 107 ? 29.469 1.251 11.873 1.00 74.56 107 ALA A N 1
ATOM 842 C CA . ALA A 1 107 ? 28.975 2.229 10.916 1.00 74.56 107 ALA A CA 1
ATOM 843 C C . ALA A 1 107 ? 27.874 1.609 10.029 1.00 74.56 107 ALA A C 1
ATOM 845 O O . ALA A 1 107 ? 27.969 0.430 9.667 1.00 74.56 107 ALA A O 1
ATOM 846 N N . PRO A 1 108 ? 26.824 2.373 9.683 1.00 71.94 108 PRO A N 1
ATOM 847 C CA . PRO A 1 108 ? 25.785 1.903 8.779 1.00 71.94 108 PRO A CA 1
ATOM 848 C C . PRO A 1 108 ? 26.382 1.631 7.392 1.00 71.94 108 PRO A C 1
ATOM 850 O O . PRO A 1 108 ? 27.073 2.476 6.829 1.00 71.94 108 PRO A O 1
ATOM 853 N N . GLY A 1 109 ? 26.110 0.452 6.837 1.00 74.69 109 GLY A N 1
ATOM 854 C CA . GLY A 1 109 ? 26.626 0.039 5.535 1.00 74.69 109 GLY A CA 1
ATOM 855 C C . GLY A 1 109 ? 26.906 -1.457 5.465 1.00 74.69 109 GLY A C 1
ATOM 856 O O . GLY A 1 109 ? 26.640 -2.207 6.407 1.00 74.69 109 GLY A O 1
ATOM 857 N N . GLY A 1 110 ? 27.432 -1.892 4.320 1.00 74.31 110 GLY A N 1
ATOM 858 C CA . GLY A 1 110 ? 27.978 -3.238 4.177 1.00 74.31 110 GLY A CA 1
ATOM 859 C C . GLY A 1 110 ? 29.150 -3.466 5.133 1.00 74.31 110 GLY A C 1
ATOM 860 O O . GLY A 1 110 ? 29.755 -2.522 5.642 1.00 74.31 110 GLY A O 1
ATOM 861 N N . GLN A 1 111 ? 29.482 -4.732 5.380 1.00 79.12 111 GLN A N 1
ATOM 862 C CA . GLN A 1 111 ? 30.705 -5.059 6.109 1.00 79.12 111 GLN A CA 1
ATOM 863 C C . GLN A 1 111 ? 31.929 -4.454 5.391 1.00 79.12 111 GLN A C 1
ATOM 865 O O . GLN A 1 111 ? 31.929 -4.382 4.157 1.00 79.12 111 GLN A O 1
ATOM 870 N N . PRO A 1 112 ? 32.976 -4.034 6.128 1.00 76.56 112 PRO A N 1
ATOM 871 C CA . PRO A 1 112 ? 34.221 -3.568 5.524 1.00 76.56 112 PRO A CA 1
ATOM 872 C C . PRO A 1 112 ? 34.730 -4.574 4.483 1.00 76.56 112 PRO A C 1
ATOM 874 O O . PRO A 1 112 ? 34.792 -5.768 4.760 1.00 76.56 112 PRO A O 1
ATOM 877 N N . GLY A 1 113 ? 35.047 -4.102 3.276 1.00 80.75 113 GLY A N 1
ATOM 878 C CA . GLY A 1 113 ? 35.470 -4.953 2.154 1.00 80.75 113 GLY A CA 1
ATOM 879 C C . GLY A 1 113 ? 34.346 -5.424 1.222 1.00 80.75 113 GLY A C 1
ATOM 880 O O . GLY A 1 113 ? 34.642 -5.988 0.172 1.00 80.75 113 GLY A O 1
ATOM 881 N N . HIS A 1 114 ? 33.074 -5.153 1.536 1.00 75.44 114 HIS A N 1
ATOM 882 C CA . HIS A 1 114 ? 31.951 -5.470 0.651 1.00 75.44 114 HIS A CA 1
ATOM 883 C C . HIS A 1 114 ? 31.451 -4.218 -0.082 1.00 75.44 114 HIS A C 1
ATOM 885 O O . HIS A 1 114 ? 30.784 -3.381 0.534 1.00 75.44 114 HIS A O 1
ATOM 891 N N . PRO A 1 115 ? 31.725 -4.073 -1.394 1.00 77.62 115 PRO A N 1
ATOM 892 C CA . PRO A 1 115 ? 31.160 -2.979 -2.170 1.00 77.62 115 PRO A CA 1
ATOM 893 C C . PRO A 1 115 ? 29.636 -3.128 -2.254 1.00 77.62 115 PRO A C 1
ATOM 895 O O . PRO A 1 115 ? 29.107 -4.224 -2.467 1.00 77.62 115 PRO A O 1
ATOM 898 N N . GLY A 1 116 ? 28.919 -2.018 -2.081 1.00 78.56 116 GLY A N 1
ATOM 899 C CA . GLY A 1 116 ? 27.465 -1.996 -2.196 1.00 78.56 116 GLY A CA 1
ATOM 900 C C . GLY A 1 116 ? 27.017 -2.322 -3.622 1.00 78.56 116 GLY A C 1
ATOM 901 O O . GLY A 1 116 ? 27.463 -1.689 -4.573 1.00 78.56 116 GLY A O 1
ATOM 902 N N . LYS A 1 117 ? 26.102 -3.286 -3.770 1.00 80.88 117 LYS A N 1
ATOM 903 C CA . LYS A 1 117 ? 25.420 -3.600 -5.038 1.00 80.88 117 LYS A CA 1
ATOM 904 C C . LYS A 1 117 ? 24.059 -2.914 -5.097 1.00 80.88 117 LYS A C 1
ATOM 906 O O . LYS A 1 117 ? 23.021 -3.566 -5.196 1.00 80.88 117 LYS A O 1
ATOM 911 N N . THR A 1 118 ? 24.049 -1.596 -4.948 1.00 83.06 118 THR A N 1
ATOM 912 C CA . THR A 1 118 ? 22.806 -0.833 -5.082 1.00 83.06 118 THR A CA 1
ATOM 913 C C . THR A 1 118 ? 22.394 -0.810 -6.550 1.00 83.06 118 THR A C 1
ATOM 915 O O . THR A 1 118 ? 23.244 -0.706 -7.431 1.00 83.06 118 THR A O 1
ATOM 918 N N . ARG A 1 119 ? 21.088 -0.906 -6.817 1.00 85.94 119 ARG A N 1
ATOM 919 C CA . ARG A 1 119 ? 20.543 -0.739 -8.167 1.00 85.94 119 ARG A CA 1
ATOM 920 C C . ARG A 1 119 ? 20.962 0.624 -8.722 1.00 85.94 119 ARG A C 1
ATOM 922 O O . ARG A 1 119 ? 20.778 1.643 -8.054 1.00 85.94 119 ARG A O 1
ATOM 929 N N . GLU A 1 120 ? 21.488 0.634 -9.941 1.00 87.88 120 GLU A N 1
ATOM 930 C CA . GLU A 1 120 ? 21.812 1.871 -10.650 1.00 87.88 120 GLU A CA 1
ATOM 931 C C . GLU A 1 120 ? 20.554 2.720 -10.858 1.00 87.88 120 GLU A C 1
ATOM 933 O O . GLU A 1 120 ? 19.459 2.202 -11.113 1.00 87.88 120 GLU A O 1
ATOM 938 N N . ARG A 1 121 ? 20.697 4.043 -10.721 1.00 88.38 121 ARG A N 1
ATOM 939 C CA . ARG A 1 121 ? 19.582 4.959 -10.967 1.00 88.38 121 ARG A CA 1
ATOM 940 C C . ARG A 1 121 ? 19.277 4.983 -12.471 1.00 88.38 121 ARG A C 1
ATOM 942 O O . ARG A 1 121 ? 20.205 5.150 -13.258 1.00 88.38 121 ARG A O 1
ATOM 949 N N . PRO A 1 122 ? 18.004 4.838 -12.876 1.00 91.25 122 PRO A N 1
ATOM 950 C CA . PRO A 1 122 ? 17.627 4.881 -14.284 1.00 91.25 122 PRO A CA 1
ATOM 951 C C . PRO A 1 122 ? 17.855 6.279 -14.874 1.00 91.25 122 PRO A C 1
ATOM 953 O O . PRO A 1 122 ? 17.693 7.289 -14.184 1.00 91.25 122 PRO A O 1
ATOM 956 N N . VAL A 1 123 ? 18.192 6.325 -16.164 1.00 93.06 123 VAL A N 1
ATOM 957 C CA . VAL A 1 123 ? 18.316 7.572 -16.931 1.00 93.06 123 VAL A CA 1
ATOM 958 C C . VAL A 1 123 ? 16.919 8.016 -17.389 1.00 93.06 123 VAL A C 1
ATOM 960 O O . VAL A 1 123 ? 16.230 7.219 -18.031 1.00 93.06 123 VAL A O 1
ATOM 963 N N . PRO A 1 124 ? 16.475 9.250 -17.077 1.00 92.25 124 PRO A N 1
ATOM 964 C CA . PRO A 1 124 ? 15.190 9.763 -17.550 1.00 92.25 124 PRO A CA 1
ATOM 965 C C . PRO A 1 124 ? 15.110 9.805 -19.082 1.00 92.25 124 PRO A C 1
ATOM 967 O O . PRO A 1 124 ? 16.018 10.307 -19.740 1.00 92.25 124 PRO A O 1
ATOM 970 N N . ASN A 1 125 ? 14.007 9.308 -19.642 1.00 92.12 125 ASN A N 1
ATOM 971 C CA . ASN A 1 125 ? 13.726 9.276 -21.084 1.00 92.12 125 ASN A CA 1
ATOM 972 C C . ASN A 1 125 ? 12.461 10.067 -21.481 1.00 92.12 125 ASN A C 1
ATOM 974 O O . ASN A 1 125 ? 12.051 10.025 -22.639 1.00 92.12 125 ASN A O 1
ATOM 978 N N . ALA A 1 126 ? 11.846 10.775 -20.534 1.00 90.25 126 ALA A N 1
ATOM 979 C CA . ALA A 1 126 ? 10.650 11.592 -20.717 1.00 90.25 126 ALA A CA 1
ATOM 980 C C . ALA A 1 126 ? 10.886 13.021 -20.183 1.00 90.25 126 ALA A C 1
ATOM 982 O O . ALA A 1 126 ? 11.812 13.223 -19.387 1.00 90.25 126 ALA A O 1
ATOM 983 N N . PRO A 1 127 ? 10.078 14.019 -20.594 1.00 91.38 127 PRO A N 1
ATOM 984 C CA . PRO A 1 127 ? 10.159 15.374 -20.051 1.00 91.38 127 PRO A CA 1
ATOM 985 C C . PRO A 1 127 ? 9.986 15.398 -18.521 1.00 91.38 127 PRO A C 1
ATOM 987 O O . PRO A 1 127 ? 9.183 14.628 -17.988 1.00 91.38 127 PRO A O 1
ATOM 990 N N . PRO A 1 128 ? 10.704 16.274 -17.794 1.00 91.56 128 PRO A N 1
ATOM 991 C CA . PRO A 1 128 ? 10.578 16.360 -16.347 1.00 91.56 128 PRO A CA 1
ATOM 992 C C . PRO A 1 128 ? 9.222 16.946 -15.946 1.00 91.56 128 PRO A C 1
ATOM 994 O O . PRO A 1 128 ? 8.784 17.964 -16.481 1.00 91.56 128 PRO A O 1
ATOM 997 N N . VAL A 1 129 ? 8.590 16.343 -14.941 1.00 93.38 129 VAL A N 1
ATOM 998 C CA . VAL A 1 129 ? 7.422 16.919 -14.269 1.00 93.38 129 VAL A CA 1
ATOM 999 C C . VAL A 1 129 ? 7.916 17.763 -13.097 1.00 93.38 129 VAL A C 1
ATOM 1001 O O . VAL A 1 129 ? 8.493 17.236 -12.147 1.00 93.38 129 VAL A O 1
ATOM 1004 N N . VAL A 1 130 ? 7.706 19.080 -13.168 1.00 94.69 130 VAL A N 1
ATOM 1005 C CA . VAL A 1 130 ? 8.099 20.028 -12.115 1.00 94.69 130 VAL A CA 1
ATOM 1006 C C . VAL A 1 130 ? 6.871 20.416 -11.302 1.00 94.69 130 VAL A C 1
ATOM 1008 O O . VAL A 1 130 ? 5.899 20.940 -11.842 1.00 94.69 130 VAL A O 1
ATOM 1011 N N . LEU A 1 131 ? 6.925 20.179 -9.994 1.00 94.19 131 LEU A N 1
ATOM 1012 C CA . LEU A 1 131 ? 5.882 20.582 -9.055 1.00 94.19 131 LEU A CA 1
ATOM 1013 C C . LEU A 1 131 ? 6.317 21.865 -8.345 1.00 94.19 131 LEU A C 1
ATOM 1015 O O . LEU A 1 131 ? 7.371 21.897 -7.712 1.00 94.19 131 LEU A O 1
ATOM 1019 N N . SER A 1 132 ? 5.509 22.919 -8.443 1.00 94.06 132 SER A N 1
ATOM 1020 C CA . SER A 1 132 ? 5.771 24.211 -7.806 1.00 94.06 132 SER A CA 1
ATOM 1021 C C . SER A 1 132 ? 4.521 24.769 -7.129 1.00 94.06 132 SER A C 1
ATOM 1023 O O . SER A 1 132 ? 3.387 24.421 -7.466 1.00 94.06 132 SER A O 1
ATOM 1025 N N . LEU A 1 133 ? 4.732 25.637 -6.140 1.00 94.88 133 LEU A N 1
ATOM 1026 C CA . LEU A 1 133 ? 3.669 26.316 -5.405 1.00 94.88 133 LEU A CA 1
ATOM 1027 C C . LEU A 1 133 ? 3.677 27.802 -5.756 1.00 94.88 133 LEU A C 1
ATOM 1029 O O . LEU A 1 133 ? 4.727 28.434 -5.749 1.00 94.88 133 LEU A O 1
ATOM 1033 N N . LYS A 1 134 ? 2.494 28.369 -6.016 1.00 93.56 134 LYS A N 1
ATOM 1034 C CA . LYS A 1 134 ? 2.329 29.813 -6.276 1.00 93.56 134 LYS A CA 1
ATOM 1035 C C . LYS A 1 134 ? 2.126 30.632 -5.004 1.00 93.56 134 LYS A C 1
ATOM 1037 O O . LYS A 1 134 ? 2.370 31.831 -4.991 1.00 93.56 134 LYS A O 1
ATOM 1042 N N . THR A 1 135 ? 1.640 30.001 -3.942 1.00 96.44 135 THR A N 1
ATOM 1043 C CA . THR A 1 135 ? 1.308 30.651 -2.670 1.00 96.44 135 THR A CA 1
ATOM 1044 C C . THR A 1 135 ? 1.675 29.738 -1.517 1.00 96.44 135 THR A C 1
ATOM 1046 O O . THR A 1 135 ? 1.520 28.520 -1.616 1.00 96.44 135 THR A O 1
ATOM 1049 N N . CYS A 1 136 ? 2.100 30.324 -0.402 1.00 95.31 136 CYS A N 1
ATOM 1050 C CA . CYS A 1 136 ? 2.373 29.578 0.815 1.00 95.31 136 CYS A CA 1
ATOM 1051 C C . CYS A 1 136 ? 1.074 28.933 1.337 1.00 95.31 136 CYS A C 1
ATOM 1053 O O . CYS A 1 136 ? 0.106 29.657 1.584 1.00 95.31 136 CYS A O 1
ATOM 1055 N N . PRO A 1 137 ? 1.028 27.608 1.565 1.00 95.31 137 PRO A N 1
ATOM 1056 C CA . PRO A 1 137 ? -0.180 26.942 2.055 1.00 95.31 137 PRO A CA 1
ATOM 1057 C C . PRO A 1 137 ? -0.567 27.371 3.481 1.00 95.31 137 PRO A C 1
ATOM 1059 O O . PRO A 1 137 ? -1.709 27.178 3.885 1.00 95.31 137 PRO A O 1
ATOM 1062 N N . HIS A 1 138 ? 0.357 27.978 4.236 1.00 96.25 138 HIS A N 1
ATOM 1063 C CA . HIS A 1 138 ? 0.126 28.406 5.618 1.00 96.25 138 HIS A CA 1
ATOM 1064 C C . HIS A 1 138 ? -0.401 29.840 5.726 1.00 96.25 138 HIS A C 1
ATOM 1066 O O . HIS A 1 138 ? -1.411 30.077 6.381 1.00 96.25 138 HIS A O 1
ATOM 1072 N N . CYS A 1 139 ? 0.268 30.803 5.087 1.00 95.62 139 CYS A N 1
ATOM 1073 C CA . CYS A 1 139 ? -0.068 32.226 5.207 1.00 95.62 139 CYS A CA 1
ATOM 1074 C C . CYS A 1 139 ? -0.667 32.841 3.935 1.00 95.62 139 CYS A C 1
ATOM 1076 O O . CYS A 1 139 ? -1.033 34.011 3.947 1.00 95.62 139 CYS A O 1
ATOM 1078 N N . LYS A 1 140 ? -0.791 32.069 2.845 1.00 94.50 140 LYS A N 1
ATOM 1079 C CA . LYS A 1 140 ? -1.321 32.486 1.531 1.00 94.50 140 LYS A CA 1
ATOM 1080 C C . LYS A 1 140 ? -0.517 33.572 0.808 1.00 94.50 140 LYS A C 1
ATOM 1082 O O . LYS A 1 140 ? -0.904 33.970 -0.287 1.00 94.50 140 LYS A O 1
ATOM 1087 N N . THR A 1 141 ? 0.613 34.010 1.363 1.00 95.94 141 THR A N 1
ATOM 1088 C CA . THR A 1 141 ? 1.536 34.935 0.695 1.00 95.94 141 THR A CA 1
ATOM 1089 C C . THR A 1 141 ? 2.001 34.348 -0.644 1.00 95.94 141 THR A C 1
ATOM 1091 O O . THR A 1 141 ? 2.329 33.154 -0.683 1.00 95.94 141 THR A O 1
ATOM 1094 N N . PRO A 1 142 ? 2.029 35.137 -1.737 1.00 95.44 142 PRO A N 1
ATOM 1095 C CA . PRO A 1 142 ? 2.554 34.681 -3.021 1.00 95.44 142 PRO A CA 1
ATOM 1096 C C . PRO A 1 142 ? 4.032 34.296 -2.896 1.00 95.44 142 PRO A C 1
ATOM 1098 O O . PRO A 1 142 ? 4.811 34.993 -2.247 1.00 95.44 142 PRO A O 1
ATOM 1101 N N . LEU A 1 143 ? 4.395 33.166 -3.497 1.00 95.38 143 LEU A N 1
ATOM 1102 C CA . LEU A 1 143 ? 5.767 32.670 -3.554 1.00 95.38 143 LEU A CA 1
ATOM 1103 C C . LEU A 1 143 ? 6.435 33.162 -4.842 1.00 95.38 143 LEU A C 1
ATOM 1105 O O . LEU A 1 143 ? 5.790 33.231 -5.889 1.00 95.38 143 LEU A O 1
ATOM 1109 N N . GLY A 1 144 ? 7.716 33.520 -4.735 1.00 91.25 144 GLY A N 1
ATOM 1110 C CA . GLY A 1 144 ? 8.581 33.842 -5.871 1.00 91.25 144 GLY A CA 1
ATOM 1111 C C . GLY A 1 144 ? 9.335 32.609 -6.374 1.00 91.25 144 GLY A C 1
ATOM 1112 O O . GLY A 1 144 ? 8.820 31.492 -6.314 1.00 91.25 144 GLY A O 1
ATOM 1113 N N . ASP A 1 145 ? 10.566 32.812 -6.841 1.00 93.00 145 ASP A N 1
ATOM 1114 C CA . ASP A 1 145 ? 11.409 31.722 -7.335 1.00 93.00 145 ASP A CA 1
ATOM 1115 C C . ASP A 1 145 ? 11.764 30.706 -6.226 1.00 93.00 145 ASP A C 1
ATOM 1117 O O . ASP A 1 145 ? 11.965 31.097 -5.069 1.00 93.00 145 ASP A O 1
ATOM 1121 N N . PRO A 1 146 ? 11.853 29.398 -6.545 1.00 94.19 146 PRO A N 1
ATOM 1122 C CA . PRO A 1 146 ? 12.249 28.378 -5.577 1.00 94.19 146 PRO A CA 1
ATOM 1123 C C . PRO A 1 146 ? 13.659 28.622 -5.030 1.00 94.19 146 PRO A C 1
ATOM 1125 O O . PRO A 1 146 ? 14.587 28.873 -5.795 1.00 94.19 146 PRO A O 1
ATOM 1128 N N . CYS A 1 147 ? 13.838 28.479 -3.714 1.00 94.62 147 CYS A N 1
ATOM 1129 C CA . CYS A 1 147 ? 15.161 28.599 -3.093 1.00 94.62 147 CYS A CA 1
ATOM 1130 C C . CYS A 1 147 ? 16.054 27.377 -3.360 1.00 94.62 147 CYS A C 1
ATOM 1132 O O . CYS A 1 147 ? 17.252 27.546 -3.538 1.00 94.62 147 CYS A O 1
ATOM 1134 N N . ASP A 1 148 ? 15.470 26.172 -3.411 1.00 95.44 148 ASP A N 1
ATOM 1135 C CA . ASP A 1 148 ? 16.167 24.896 -3.609 1.00 95.44 148 ASP A CA 1
ATOM 1136 C C . ASP A 1 148 ? 15.295 23.906 -4.399 1.00 95.44 148 ASP A C 1
ATOM 1138 O O . ASP A 1 148 ? 14.074 24.064 -4.499 1.00 95.44 148 ASP A O 1
ATOM 1142 N N . SER A 1 149 ? 15.910 22.847 -4.939 1.00 93.81 149 SER A N 1
ATOM 1143 C CA . SER A 1 149 ? 15.192 21.754 -5.605 1.00 93.81 149 SER A CA 1
ATOM 1144 C C . SER A 1 149 ? 15.821 20.384 -5.333 1.00 93.81 149 SER A C 1
ATOM 1146 O O . SER A 1 149 ? 17.028 20.254 -5.139 1.00 93.81 149 SER A O 1
ATOM 1148 N N . SER A 1 150 ? 14.987 19.343 -5.326 1.00 94.38 150 SER A N 1
ATOM 1149 C CA . SER A 1 150 ? 15.402 17.941 -5.239 1.00 94.38 150 SER A CA 1
ATOM 1150 C C . SER A 1 150 ? 14.737 17.161 -6.364 1.00 94.38 150 SER A C 1
ATOM 1152 O O . SER A 1 150 ? 13.541 17.315 -6.607 1.00 94.38 150 SER A O 1
ATOM 1154 N N . SER A 1 151 ? 15.510 16.326 -7.055 1.00 92.19 151 SER A N 1
ATOM 1155 C CA . SER A 1 151 ? 15.028 15.515 -8.170 1.00 92.19 151 SER A CA 1
ATOM 1156 C C . SER A 1 151 ? 15.415 14.049 -7.995 1.00 92.19 151 SER A C 1
ATOM 1158 O O . SER A 1 151 ? 16.481 13.701 -7.481 1.00 92.19 151 SER A O 1
ATOM 1160 N N . HIS A 1 152 ? 14.517 13.164 -8.417 1.00 92.62 152 HIS A N 1
ATOM 1161 C CA . HIS A 1 152 ? 14.760 11.731 -8.502 1.00 92.62 152 HIS A CA 1
ATOM 1162 C C . HIS A 1 152 ? 13.995 11.166 -9.704 1.00 92.62 152 HIS A C 1
ATOM 1164 O O . HIS A 1 152 ? 12.913 11.664 -10.019 1.00 92.62 152 HIS A O 1
ATOM 1170 N N . PRO A 1 153 ? 14.537 10.155 -10.401 1.00 92.38 153 PRO A N 1
ATOM 1171 C CA . PRO A 1 153 ? 13.831 9.545 -11.512 1.00 92.38 153 PRO A CA 1
ATOM 1172 C C . PRO A 1 153 ? 12.679 8.681 -10.991 1.00 92.38 153 PRO A C 1
ATOM 1174 O O . PRO A 1 153 ? 12.853 7.894 -10.057 1.00 92.38 153 PRO A O 1
ATOM 1177 N N . VAL A 1 154 ? 11.522 8.805 -11.632 1.00 92.56 154 VAL A N 1
ATOM 1178 C CA . VAL A 1 154 ? 10.347 7.963 -11.393 1.00 92.56 154 VAL A CA 1
ATOM 1179 C C . VAL A 1 154 ? 10.147 7.098 -12.632 1.00 92.56 154 VAL A C 1
ATOM 1181 O O . VAL A 1 154 ? 10.148 7.609 -13.750 1.00 92.56 154 VAL A O 1
ATOM 1184 N N . ILE A 1 155 ? 10.039 5.784 -12.435 1.00 91.75 155 ILE A N 1
ATOM 1185 C CA . ILE A 1 155 ? 9.680 4.848 -13.503 1.00 91.75 155 ILE A CA 1
ATOM 1186 C C . ILE A 1 155 ? 8.172 4.661 -13.425 1.00 91.75 155 ILE A C 1
ATOM 1188 O O . ILE A 1 155 ? 7.686 4.148 -12.419 1.00 91.75 155 ILE A O 1
ATOM 1192 N N . ASP A 1 156 ? 7.468 5.044 -14.482 1.00 91.38 156 ASP A N 1
ATOM 1193 C CA . ASP A 1 156 ? 6.028 4.841 -14.608 1.00 91.38 156 ASP A CA 1
ATOM 1194 C C . ASP A 1 156 ? 5.673 4.352 -16.019 1.00 91.38 156 ASP A C 1
ATOM 1196 O O . ASP A 1 156 ? 6.485 4.427 -16.949 1.00 91.38 156 ASP A O 1
ATOM 1200 N N . LEU A 1 157 ? 4.468 3.812 -16.165 1.00 86.25 157 LEU A N 1
ATOM 1201 C CA . LEU A 1 157 ? 3.889 3.481 -17.458 1.00 86.25 157 LEU A CA 1
ATOM 1202 C C . LEU A 1 157 ? 3.380 4.765 -18.134 1.00 86.25 157 LEU A C 1
ATOM 1204 O O . LEU A 1 157 ? 2.893 5.668 -17.456 1.00 86.25 157 LEU A O 1
ATOM 1208 N N . PRO A 1 158 ? 3.464 4.870 -19.472 1.00 86.00 158 PRO A N 1
ATOM 1209 C CA . PRO A 1 158 ? 2.817 5.968 -20.179 1.00 86.00 158 PRO A CA 1
ATOM 1210 C C . PRO A 1 158 ? 1.301 5.918 -19.958 1.00 86.00 158 PRO A C 1
ATOM 1212 O O . PRO A 1 158 ? 0.735 4.838 -19.762 1.00 86.00 158 PRO A O 1
ATOM 1215 N N . GLU A 1 159 ? 0.637 7.072 -20.053 1.00 82.62 159 GLU A N 1
ATOM 1216 C CA . GLU A 1 159 ? -0.825 7.145 -20.011 1.00 82.62 159 GLU A CA 1
ATOM 1217 C C . GLU A 1 159 ? -1.434 6.172 -21.031 1.00 82.62 159 GLU A C 1
ATOM 1219 O O . GLU A 1 159 ? -1.217 6.277 -22.241 1.00 82.62 159 GLU A O 1
ATOM 1224 N N . SER A 1 160 ? -2.181 5.183 -20.538 1.00 80.00 160 SER A N 1
ATOM 1225 C CA . SER A 1 160 ? -2.793 4.167 -21.386 1.00 80.00 160 SER A CA 1
ATOM 1226 C C . SER A 1 160 ? -4.201 4.590 -21.796 1.00 80.00 160 SER A C 1
ATOM 1228 O O . SER A 1 160 ? -5.067 4.770 -20.940 1.00 80.00 160 SER A O 1
ATOM 1230 N N . SER A 1 161 ? -4.459 4.676 -23.098 1.00 87.25 161 SER A N 1
ATOM 1231 C CA . SER A 1 161 ? -5.805 4.840 -23.649 1.00 87.25 161 SER A CA 1
ATOM 1232 C C . SER A 1 161 ? -6.380 3.493 -24.100 1.00 87.25 161 SER A C 1
ATOM 1234 O O . SER A 1 161 ? -5.655 2.601 -24.554 1.00 87.25 161 SER A O 1
ATOM 1236 N N . LEU A 1 162 ? -7.700 3.322 -23.963 1.00 88.19 162 LEU A N 1
ATOM 1237 C CA . LEU A 1 162 ? -8.383 2.145 -24.499 1.00 88.19 162 LEU A CA 1
ATOM 1238 C C . LEU A 1 162 ? -8.410 2.222 -26.027 1.00 88.19 162 LEU A C 1
ATOM 1240 O O . LEU A 1 162 ? -8.960 3.156 -26.607 1.00 88.19 162 LEU A O 1
ATOM 1244 N N . LEU A 1 163 ? -7.855 1.201 -26.677 1.00 90.31 163 LEU A N 1
ATOM 1245 C CA . LEU A 1 163 ? -7.980 1.014 -28.116 1.00 90.31 163 LEU A CA 1
ATOM 1246 C C . LEU A 1 163 ? -9.250 0.203 -28.405 1.00 90.31 163 LEU A C 1
ATOM 1248 O O . LEU A 1 163 ? -9.270 -1.009 -28.190 1.00 90.31 163 LEU A O 1
ATOM 1252 N N . ILE A 1 164 ? -10.292 0.864 -28.908 1.00 91.62 164 ILE A N 1
ATOM 1253 C CA . ILE A 1 164 ? -11.539 0.221 -29.344 1.00 91.62 164 ILE A CA 1
ATOM 1254 C C . ILE A 1 164 ? -11.530 0.154 -30.871 1.00 91.62 164 ILE A C 1
ATOM 1256 O O . ILE A 1 164 ? -11.415 1.180 -31.537 1.00 91.62 164 ILE A O 1
ATOM 1260 N N . PHE A 1 165 ? -11.639 -1.049 -31.432 1.00 91.81 165 PHE A N 1
ATOM 1261 C CA . PHE A 1 165 ? -11.631 -1.266 -32.879 1.00 91.81 165 PHE A CA 1
ATOM 1262 C C . PHE A 1 165 ? -12.627 -2.354 -33.282 1.00 91.81 165 PHE A C 1
ATOM 1264 O O . PHE A 1 165 ? -12.936 -3.255 -32.502 1.00 91.81 165 PHE A O 1
ATOM 1271 N N . LEU A 1 166 ? -13.113 -2.277 -34.522 1.00 93.88 166 LEU A N 1
ATOM 1272 C CA . LEU A 1 166 ? -13.993 -3.288 -35.098 1.00 93.88 166 LEU A CA 1
ATOM 1273 C C . LEU A 1 166 ? -13.163 -4.385 -35.770 1.00 93.88 166 LEU A C 1
ATOM 1275 O O . LEU A 1 166 ? -12.477 -4.136 -36.762 1.00 93.88 166 LEU A O 1
ATOM 1279 N N . LEU A 1 167 ? -13.259 -5.616 -35.268 1.00 93.38 167 LEU A N 1
ATOM 1280 C CA . LEU A 1 167 ? -12.673 -6.774 -35.934 1.00 93.38 167 LEU A CA 1
ATOM 1281 C C . LEU A 1 167 ? -13.581 -7.219 -37.091 1.00 93.38 167 LEU A C 1
ATOM 1283 O O . LEU A 1 167 ? -14.614 -7.849 -36.877 1.00 93.38 167 LEU A O 1
ATOM 1287 N N . THR A 1 168 ? -13.190 -6.898 -38.324 1.00 93.94 168 THR A N 1
ATOM 1288 C CA . THR A 1 168 ? -13.944 -7.288 -39.526 1.00 93.94 168 THR A CA 1
ATOM 1289 C C . THR A 1 168 ? -13.363 -8.560 -40.131 1.00 93.94 168 THR A C 1
ATOM 1291 O O . THR A 1 168 ? -12.200 -8.591 -40.525 1.00 93.94 168 THR A O 1
ATOM 1294 N N . VAL A 1 169 ? -14.185 -9.605 -40.250 1.00 94.75 169 VAL A N 1
ATOM 1295 C CA . VAL A 1 169 ? -13.802 -10.865 -40.903 1.00 94.75 169 VAL A CA 1
ATOM 1296 C C . VAL A 1 169 ? -14.571 -11.003 -42.209 1.00 94.75 169 VAL A C 1
ATOM 1298 O O . VAL A 1 169 ? -15.763 -11.320 -42.221 1.00 94.75 169 VAL A O 1
ATOM 1301 N N . HIS A 1 170 ? -13.883 -10.763 -43.323 1.00 96.38 170 HIS A N 1
ATOM 1302 C CA . HIS A 1 170 ? -14.466 -10.941 -44.647 1.00 96.38 170 HIS A CA 1
ATOM 1303 C C . HIS A 1 170 ? -14.644 -12.423 -44.972 1.00 96.38 170 HIS A C 1
ATOM 1305 O O . HIS A 1 170 ? -13.780 -13.258 -44.697 1.00 96.38 170 HIS A O 1
ATOM 1311 N N . ARG A 1 171 ? -15.786 -12.736 -45.583 1.00 96.12 171 ARG A N 1
ATOM 1312 C CA . ARG A 1 171 ? -16.116 -14.072 -46.071 1.00 96.12 171 ARG A CA 1
ATOM 1313 C C . ARG A 1 171 ? -16.127 -14.035 -47.590 1.00 96.12 171 ARG A C 1
ATOM 1315 O O . ARG A 1 171 ? -16.787 -13.183 -48.178 1.00 96.12 171 ARG A O 1
ATOM 1322 N N . TYR A 1 172 ? -15.430 -14.974 -48.206 1.00 96.69 172 TYR A N 1
ATOM 1323 C CA . TYR A 1 172 ? -15.289 -15.082 -49.652 1.00 96.69 172 TYR A CA 1
ATOM 1324 C C . TYR A 1 172 ? -15.942 -16.365 -50.134 1.00 96.69 172 TYR A C 1
ATOM 1326 O O . TYR A 1 172 ? -15.992 -17.354 -49.408 1.00 96.69 172 TYR A O 1
ATOM 1334 N N . LYS A 1 173 ? -16.429 -16.364 -51.372 1.00 96.25 173 LYS A N 1
ATOM 1335 C CA . LYS A 1 173 ? -16.822 -17.593 -52.057 1.00 96.25 173 LYS A CA 1
ATOM 1336 C C . LYS A 1 173 ? -15.686 -17.990 -52.994 1.00 96.25 173 LYS A C 1
ATOM 1338 O O . LYS A 1 173 ? -15.308 -17.195 -53.850 1.00 96.25 173 LYS A O 1
ATOM 1343 N N . CYS A 1 174 ? -15.129 -19.183 -52.819 1.00 95.62 174 CYS A N 1
ATOM 1344 C CA . CYS A 1 174 ? -14.060 -19.686 -53.672 1.00 95.62 174 CYS A CA 1
ATOM 1345 C C . CYS A 1 174 ? -14.579 -19.867 -55.105 1.00 95.62 174 CYS A C 1
ATOM 1347 O O . CYS A 1 174 ? -15.587 -20.538 -55.316 1.00 95.62 174 CYS A O 1
ATOM 1349 N N . GLY A 1 175 ? -13.892 -19.288 -56.092 1.00 94.12 175 GLY A N 1
ATOM 1350 C CA . GLY A 1 175 ? -14.285 -19.402 -57.501 1.00 94.12 175 GLY A CA 1
ATOM 1351 C C . GLY A 1 175 ? -14.089 -20.800 -58.098 1.00 94.12 175 GLY A C 1
ATOM 1352 O O . GLY A 1 175 ? -14.724 -21.116 -59.095 1.00 94.12 175 GLY A O 1
ATOM 1353 N N . GLY A 1 176 ? -13.238 -21.635 -57.490 1.00 96.50 176 GLY A N 1
ATOM 1354 C CA . GLY A 1 176 ? -12.971 -23.000 -57.952 1.00 96.50 176 GLY A CA 1
ATOM 1355 C C . GLY A 1 176 ? -13.972 -24.022 -57.413 1.00 96.50 176 GLY A C 1
ATOM 1356 O O . GLY A 1 176 ? -14.677 -24.662 -58.182 1.00 96.50 176 GLY A O 1
ATOM 1357 N N . CYS A 1 177 ? -14.052 -24.169 -56.086 1.00 94.75 177 CYS A N 1
ATOM 1358 C CA . CYS A 1 177 ? -14.924 -25.166 -55.446 1.00 94.75 177 CYS A CA 1
ATOM 1359 C C . CYS A 1 177 ? -16.297 -24.622 -55.013 1.00 94.75 177 CYS A C 1
ATOM 1361 O O . CYS A 1 177 ? -17.181 -25.395 -54.660 1.00 94.75 177 CYS A O 1
ATOM 1363 N N . GLY A 1 178 ? -16.499 -23.300 -55.011 1.00 92.06 178 GLY A N 1
ATOM 1364 C CA . GLY A 1 178 ? -17.761 -22.672 -54.607 1.00 92.06 178 GLY A CA 1
ATOM 1365 C C . GLY A 1 178 ? -17.988 -22.550 -53.095 1.00 92.06 178 GLY A C 1
ATOM 1366 O O . GLY A 1 178 ? -18.986 -21.946 -52.692 1.00 92.06 178 GLY A O 1
ATOM 1367 N N . GLU A 1 179 ? -17.090 -23.071 -52.257 1.00 96.19 179 GLU A N 1
ATOM 1368 C CA . GLU A 1 179 ? -17.214 -23.009 -50.796 1.00 96.19 179 GLU A CA 1
ATOM 1369 C C . GLU A 1 179 ? -17.022 -21.595 -50.239 1.00 96.19 179 GLU A C 1
ATOM 1371 O O . GLU A 1 179 ? -16.345 -20.749 -50.830 1.00 96.19 179 GLU A O 1
ATOM 1376 N N . ARG A 1 180 ? -17.622 -21.332 -49.070 1.00 96.12 180 ARG A N 1
ATOM 1377 C CA . ARG A 1 180 ? -17.424 -20.078 -48.338 1.00 96.12 180 ARG A CA 1
ATOM 1378 C C . ARG A 1 180 ? -16.240 -20.208 -47.390 1.00 96.12 180 ARG A C 1
ATOM 1380 O O . ARG A 1 180 ? -16.296 -20.981 -46.441 1.00 96.12 180 ARG A O 1
ATOM 1387 N N . VAL A 1 181 ? -15.219 -19.394 -47.609 1.00 96.00 181 VAL A N 1
ATOM 1388 C CA . VAL A 1 181 ? -13.988 -19.373 -46.817 1.00 96.00 181 VAL A CA 1
ATOM 1389 C C . VAL A 1 181 ? -13.819 -18.028 -46.122 1.00 96.00 181 VAL A C 1
ATOM 1391 O O . VAL A 1 181 ? -14.318 -16.999 -46.581 1.00 96.00 181 VAL A O 1
ATOM 1394 N N . HIS A 1 182 ? -13.136 -18.033 -44.986 1.00 95.50 182 HIS A N 1
ATOM 1395 C CA . HIS A 1 182 ? -12.817 -16.836 -44.217 1.00 95.50 182 HIS A CA 1
ATOM 1396 C C . HIS A 1 182 ? -11.547 -17.073 -43.409 1.00 95.50 182 HIS A C 1
ATOM 1398 O O . HIS A 1 182 ? -11.160 -18.220 -43.194 1.00 95.50 182 HIS A O 1
ATOM 1404 N N . ALA A 1 183 ? -10.902 -15.987 -42.987 1.00 94.25 183 ALA A N 1
ATOM 1405 C CA . ALA A 1 183 ? -9.757 -16.082 -42.097 1.00 94.25 183 ALA A CA 1
ATOM 1406 C C . ALA A 1 183 ? -10.193 -16.606 -40.722 1.00 94.25 183 ALA A C 1
ATOM 1408 O O . ALA A 1 183 ? -11.257 -16.237 -40.214 1.00 94.25 183 ALA A O 1
ATOM 1409 N N . GLU A 1 184 ? -9.353 -17.441 -40.119 1.00 93.00 184 GLU A N 1
ATOM 1410 C CA . GLU A 1 184 ? -9.542 -17.884 -38.744 1.00 93.00 184 GLU A CA 1
ATOM 1411 C C . GLU A 1 184 ? -9.348 -16.712 -37.780 1.00 93.00 184 GLU A C 1
ATOM 1413 O O . GLU A 1 184 ? -8.441 -15.891 -37.934 1.00 93.00 184 GLU A O 1
ATOM 1418 N N . ILE A 1 185 ? -10.214 -16.632 -36.771 1.00 92.56 185 ILE A N 1
ATOM 1419 C CA . ILE A 1 185 ? -10.113 -15.612 -35.728 1.00 92.56 185 ILE A CA 1
ATOM 1420 C C . ILE A 1 185 ? -9.125 -16.116 -34.670 1.00 92.56 185 ILE A C 1
ATOM 1422 O O . ILE A 1 185 ? -9.391 -17.163 -34.070 1.00 92.56 185 ILE A O 1
ATOM 1426 N N . PRO A 1 186 ? -8.023 -15.394 -34.387 1.00 92.50 186 PRO A N 1
ATOM 1427 C CA . PRO A 1 186 ? -7.099 -15.801 -33.338 1.00 92.50 186 PRO A CA 1
ATOM 1428 C C . PRO A 1 186 ? -7.788 -15.818 -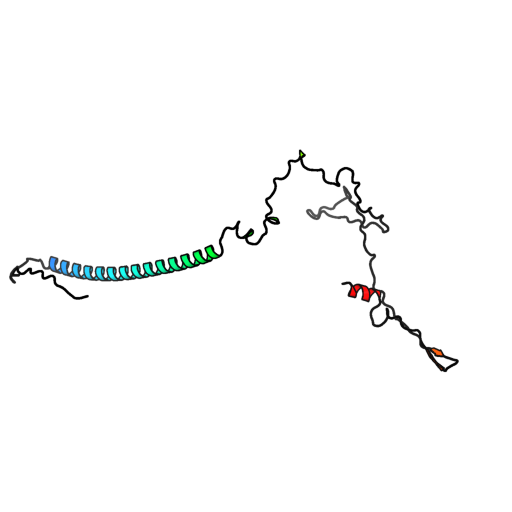31.970 1.00 92.50 186 PRO A C 1
ATOM 1430 O O . PRO A 1 186 ? -8.562 -14.915 -31.650 1.00 92.50 186 PRO A O 1
ATOM 1433 N N . GLU A 1 187 ? -7.449 -16.798 -31.130 1.00 88.25 187 GLU A N 1
ATOM 1434 C CA . GLU A 1 187 ? -8.073 -17.005 -29.811 1.00 88.25 187 GLU A CA 1
ATOM 1435 C C . GLU A 1 187 ? -8.058 -15.744 -28.932 1.00 88.25 187 GLU A C 1
ATOM 1437 O O . GLU A 1 187 ? -9.037 -15.395 -28.271 1.00 88.25 187 GLU A O 1
ATOM 1442 N N . ALA A 1 188 ? -6.959 -14.992 -29.014 1.00 88.69 188 ALA A N 1
ATOM 1443 C CA . ALA A 1 188 ? -6.759 -13.717 -28.337 1.00 88.69 188 ALA A CA 1
ATOM 1444 C C . ALA A 1 188 ? -7.905 -12.706 -28.559 1.00 88.69 188 ALA A C 1
ATOM 1446 O O . ALA A 1 188 ? -8.218 -11.924 -27.657 1.00 88.69 188 ALA A O 1
ATOM 1447 N N . PHE A 1 189 ? -8.547 -12.741 -29.731 1.00 91.31 189 PHE A N 1
ATOM 1448 C CA . PHE A 1 189 ? -9.595 -11.808 -30.149 1.00 91.31 189 PHE A CA 1
ATOM 1449 C C . PHE A 1 189 ? -11.011 -12.398 -30.097 1.00 91.31 189 PHE A C 1
ATOM 1451 O O . PHE A 1 189 ? -11.943 -11.778 -30.602 1.00 91.31 189 PHE A O 1
ATOM 1458 N N . ARG A 1 190 ? -11.212 -13.578 -29.494 1.00 88.44 190 ARG A N 1
ATOM 1459 C CA . ARG A 1 190 ? -12.568 -14.109 -29.281 1.00 88.44 190 ARG A CA 1
ATOM 1460 C C . ARG A 1 190 ? -13.310 -13.337 -28.183 1.00 88.44 190 ARG A C 1
ATOM 1462 O O . ARG A 1 190 ? -12.749 -13.107 -27.115 1.00 88.44 190 ARG A O 1
ATOM 1469 N N . GLY A 1 191 ? -14.580 -13.008 -28.404 1.00 88.75 191 GLY A N 1
ATOM 1470 C CA . GLY A 1 191 ? -15.398 -12.226 -27.464 1.00 88.75 191 GLY A CA 1
ATOM 1471 C C . GLY A 1 191 ? -15.121 -10.718 -27.521 1.00 88.75 191 GLY A C 1
ATOM 1472 O O . GLY A 1 191 ? -14.420 -10.250 -28.413 1.00 88.75 191 GLY A O 1
ATOM 1473 N N . ASP A 1 192 ? -15.661 -9.968 -26.558 1.00 90.69 192 ASP A N 1
ATOM 1474 C CA . ASP A 1 192 ? -15.711 -8.495 -26.636 1.00 90.69 192 ASP A CA 1
ATOM 1475 C C . ASP A 1 192 ? -14.434 -7.790 -26.153 1.00 90.69 192 ASP A C 1
ATOM 1477 O O . ASP A 1 192 ? -14.201 -6.620 -26.455 1.00 90.69 192 ASP A O 1
ATOM 1481 N N . PHE A 1 193 ? -13.577 -8.493 -25.407 1.00 91.75 193 PHE A N 1
ATOM 1482 C CA . PHE A 1 193 ? -12.362 -7.918 -24.833 1.00 91.75 193 PHE A CA 1
ATOM 1483 C C . PHE A 1 193 ? -11.110 -8.359 -25.591 1.00 91.75 193 PHE A C 1
ATOM 1485 O O . PHE A 1 193 ? -10.862 -9.548 -25.804 1.00 91.75 193 PHE A O 1
ATOM 1492 N N . GLY A 1 194 ? -10.274 -7.385 -25.953 1.00 90.44 194 GLY A N 1
ATOM 1493 C CA . GLY A 1 194 ? -8.971 -7.645 -26.557 1.00 90.44 194 GLY A CA 1
ATOM 1494 C C . GLY A 1 194 ? -7.983 -8.309 -25.585 1.00 90.44 194 GLY A C 1
ATOM 1495 O O . GLY A 1 194 ? -8.173 -8.268 -24.365 1.00 90.44 194 GLY A O 1
ATOM 1496 N N . PRO A 1 195 ? -6.878 -8.875 -26.101 1.00 91.12 195 PRO A N 1
ATOM 1497 C CA . PRO A 1 195 ? -5.932 -9.651 -25.299 1.00 91.12 195 PRO A CA 1
ATOM 1498 C C . PRO A 1 195 ? -5.322 -8.855 -24.142 1.00 91.12 195 PRO A C 1
ATOM 1500 O O . PRO A 1 195 ? -5.239 -9.366 -23.034 1.00 91.12 195 PRO A O 1
ATOM 1503 N N . ARG A 1 196 ? -4.961 -7.584 -24.366 1.00 90.19 196 ARG A N 1
ATOM 1504 C CA . ARG A 1 196 ? -4.345 -6.736 -23.329 1.00 90.19 196 ARG A CA 1
ATOM 1505 C C . ARG A 1 196 ? -5.274 -6.508 -22.135 1.00 90.19 196 ARG A C 1
ATOM 1507 O O . ARG A 1 196 ? -4.829 -6.600 -20.999 1.00 90.19 196 ARG A O 1
ATOM 1514 N N . VAL A 1 197 ? -6.558 -6.251 -22.393 1.00 90.75 197 VAL A N 1
ATOM 1515 C CA . VAL A 1 197 ? -7.559 -6.040 -21.335 1.00 90.75 197 VAL A CA 1
ATOM 1516 C C . VAL A 1 197 ? -7.781 -7.331 -20.554 1.00 90.75 197 VAL A C 1
ATOM 1518 O O . VAL A 1 197 ? -7.748 -7.314 -19.328 1.00 90.75 197 VAL A O 1
ATOM 1521 N N . LYS A 1 198 ? -7.927 -8.460 -21.257 1.00 91.75 198 LYS A N 1
ATOM 1522 C CA . LYS A 1 198 ? -8.061 -9.778 -20.622 1.00 91.75 198 LYS A CA 1
ATOM 1523 C C . LYS A 1 198 ? -6.888 -10.094 -19.695 1.00 91.75 198 LYS A C 1
ATOM 1525 O O . LYS A 1 198 ? -7.118 -10.567 -18.589 1.00 91.75 198 LYS A O 1
ATOM 1530 N N . THR A 1 199 ? -5.652 -9.811 -20.118 1.00 89.94 199 THR A N 1
ATOM 1531 C CA . THR A 1 199 ? -4.466 -10.028 -19.279 1.00 89.94 199 THR A CA 1
ATOM 1532 C C . THR A 1 199 ? -4.525 -9.203 -18.001 1.00 89.94 199 THR A C 1
ATOM 1534 O O . THR A 1 199 ? -4.327 -9.765 -16.933 1.00 89.94 199 THR A O 1
ATOM 1537 N N . VAL A 1 200 ? -4.835 -7.905 -18.094 1.00 88.31 200 VAL A N 1
ATOM 1538 C CA . VAL A 1 200 ? -4.914 -7.033 -16.911 1.00 88.31 200 VAL A CA 1
ATOM 1539 C C . VAL A 1 200 ? -5.951 -7.560 -15.922 1.00 88.31 200 VAL A C 1
ATOM 1541 O O . VAL A 1 200 ? -5.622 -7.745 -14.756 1.00 88.31 200 VAL A O 1
ATOM 1544 N N . VAL A 1 201 ? -7.162 -7.882 -16.391 1.00 89.81 201 VAL A N 1
ATOM 1545 C CA . VAL A 1 201 ? -8.235 -8.424 -15.538 1.00 89.81 201 VAL A CA 1
ATOM 1546 C C . VAL A 1 201 ? -7.831 -9.745 -14.880 1.00 89.81 201 VAL A C 1
ATOM 1548 O O . VAL A 1 201 ? -8.151 -9.956 -13.721 1.00 89.81 201 VAL A O 1
ATOM 1551 N N . ALA A 1 202 ? -7.121 -10.625 -15.588 1.00 89.94 202 ALA A N 1
ATOM 1552 C CA . ALA A 1 202 ? -6.685 -11.906 -15.031 1.00 89.94 202 ALA A CA 1
ATOM 1553 C C . ALA A 1 202 ? -5.574 -11.776 -13.971 1.00 89.94 202 ALA A C 1
ATOM 1555 O O . ALA A 1 202 ? -5.367 -12.704 -13.194 1.00 89.94 202 ALA A O 1
ATOM 1556 N N . THR A 1 203 ? -4.825 -10.670 -13.979 1.00 86.88 203 THR A N 1
ATOM 1557 C CA . THR A 1 203 ? -3.712 -10.423 -13.046 1.00 86.88 203 THR A CA 1
ATOM 1558 C C . THR A 1 203 ? -4.082 -9.573 -11.830 1.00 86.88 203 THR A C 1
ATOM 1560 O O . THR A 1 203 ? -3.254 -9.447 -10.929 1.00 86.88 203 THR A O 1
ATOM 1563 N N . LEU A 1 204 ? -5.276 -8.972 -11.826 1.00 73.81 204 LEU A N 1
ATOM 1564 C CA . LEU A 1 204 ? -5.832 -8.212 -10.702 1.00 73.81 204 LEU A CA 1
ATOM 1565 C C . LEU A 1 204 ? -6.565 -9.142 -9.729 1.00 73.81 204 LEU A C 1
ATOM 1567 O O . LEU A 1 204 ? -6.448 -8.889 -8.510 1.00 73.81 204 LEU A O 1
#